Protein AF-A0A059DSQ5-F1 (afdb_monomer_lite)

Structure (mmCIF, N/CA/C/O backbone):
data_AF-A0A059DSQ5-F1
#
_entry.id   AF-A0A059DSQ5-F1
#
loop_
_atom_site.group_PDB
_atom_site.id
_atom_site.type_symbol
_atom_site.label_atom_id
_atom_site.label_alt_id
_atom_site.label_comp_id
_atom_site.label_asym_id
_atom_site.label_entity_id
_atom_site.label_seq_id
_atom_site.pdbx_PDB_ins_code
_atom_site.Cartn_x
_atom_site.Cartn_y
_atom_site.Cartn_z
_atom_site.occupancy
_atom_site.B_iso_or_equiv
_atom_site.auth_seq_id
_atom_site.auth_comp_id
_atom_site.auth_asym_id
_atom_site.auth_atom_id
_atom_site.pdbx_PDB_model_num
ATOM 1 N N . MET A 1 1 ? 4.041 -3.889 35.918 1.00 59.44 1 MET A N 1
ATOM 2 C CA . MET A 1 1 ? 4.984 -5.006 35.653 1.00 59.44 1 MET A CA 1
ATOM 3 C C . MET A 1 1 ? 4.896 -6.121 36.696 1.00 59.44 1 MET A C 1
ATOM 5 O O . MET A 1 1 ? 4.519 -7.215 36.314 1.00 59.44 1 MET A O 1
ATOM 9 N N . MET A 1 2 ? 5.154 -5.880 37.992 1.00 72.31 2 MET A N 1
ATOM 10 C CA . MET A 1 2 ? 5.176 -6.956 39.011 1.00 72.31 2 MET A CA 1
ATOM 11 C C . MET A 1 2 ? 3.860 -7.763 39.103 1.00 72.31 2 MET A C 1
ATOM 13 O O . MET A 1 2 ? 3.904 -8.987 39.154 1.00 72.31 2 MET A O 1
ATOM 17 N N . ARG A 1 3 ? 2.692 -7.102 39.023 1.00 76.25 3 ARG A N 1
ATOM 18 C CA . ARG A 1 3 ? 1.368 -7.760 39.057 1.00 76.25 3 ARG A CA 1
ATOM 19 C C . ARG A 1 3 ? 1.051 -8.594 37.806 1.00 76.25 3 ARG A C 1
ATOM 21 O O . ARG A 1 3 ? 0.476 -9.671 37.929 1.00 76.25 3 ARG A O 1
ATOM 28 N N . VAL A 1 4 ? 1.501 -8.157 36.624 1.00 75.56 4 VAL A N 1
ATOM 29 C CA . VAL A 1 4 ? 1.384 -8.918 35.362 1.00 75.56 4 VAL A CA 1
ATOM 30 C C . VAL A 1 4 ? 2.144 -10.241 35.473 1.00 75.56 4 VAL A C 1
ATOM 32 O O . VAL A 1 4 ? 1.609 -11.300 35.150 1.00 75.56 4 VAL A O 1
ATOM 35 N N . THR A 1 5 ? 3.363 -10.195 36.017 1.00 73.44 5 THR A N 1
ATOM 36 C CA . THR A 1 5 ? 4.176 -11.390 36.270 1.00 73.44 5 THR A CA 1
ATOM 37 C C . THR A 1 5 ? 3.515 -12.318 37.292 1.00 73.44 5 THR A C 1
ATOM 39 O O . THR A 1 5 ? 3.505 -13.532 37.102 1.00 73.44 5 THR A O 1
ATOM 42 N N . THR A 1 6 ? 2.899 -11.775 38.349 1.00 76.88 6 THR A N 1
ATOM 43 C CA . THR A 1 6 ? 2.145 -12.573 39.330 1.00 76.88 6 THR A CA 1
ATOM 44 C C . THR A 1 6 ? 0.929 -13.266 38.708 1.00 76.88 6 THR A C 1
ATOM 46 O O . THR A 1 6 ? 0.692 -14.438 39.010 1.00 76.88 6 THR A O 1
ATOM 49 N N . ARG A 1 7 ? 0.181 -12.605 37.811 1.00 81.12 7 ARG A N 1
ATOM 50 C CA . ARG A 1 7 ? -0.931 -13.245 37.078 1.00 81.12 7 ARG A CA 1
ATOM 51 C C . ARG A 1 7 ? -0.453 -14.389 36.193 1.00 81.12 7 ARG A C 1
ATOM 53 O O . ARG A 1 7 ? -1.068 -15.450 36.213 1.00 81.12 7 ARG A O 1
ATOM 60 N N . ALA A 1 8 ? 0.667 -14.202 35.494 1.00 75.81 8 ALA A N 1
ATOM 61 C CA . ALA A 1 8 ? 1.270 -15.247 34.668 1.00 75.81 8 ALA A CA 1
ATOM 62 C C . ALA A 1 8 ? 1.689 -16.470 35.504 1.00 75.81 8 ALA A C 1
ATOM 64 O O . ALA A 1 8 ? 1.366 -17.602 35.152 1.00 75.81 8 ALA A O 1
ATOM 65 N N . LEU A 1 9 ? 2.346 -16.250 36.650 1.00 77.50 9 LEU A N 1
ATOM 66 C CA . LEU A 1 9 ? 2.784 -17.325 37.554 1.00 77.50 9 LEU A CA 1
ATOM 67 C C . LEU A 1 9 ? 1.615 -18.081 38.202 1.00 77.50 9 LEU A C 1
ATOM 69 O O . LEU A 1 9 ? 1.726 -19.276 38.463 1.00 77.50 9 LEU A O 1
ATOM 73 N N . THR A 1 10 ? 0.499 -17.397 38.458 1.00 81.25 10 THR A N 1
ATOM 74 C CA . THR A 1 10 ? -0.704 -17.983 39.076 1.00 81.25 10 THR A CA 1
ATOM 75 C C . THR A 1 10 ? -1.738 -18.477 38.061 1.00 81.25 10 THR A C 1
ATOM 77 O O . THR A 1 10 ? -2.791 -18.958 38.471 1.00 81.25 10 THR A O 1
ATOM 80 N N . LYS A 1 11 ? -1.444 -18.383 36.752 1.00 80.31 11 LYS A N 1
ATOM 81 C CA . LYS A 1 11 ? -2.348 -18.726 35.638 1.00 80.31 11 LYS A CA 1
ATOM 82 C C . LYS A 1 11 ? -3.734 -18.069 35.735 1.00 80.31 11 LYS A C 1
ATOM 84 O O . LYS A 1 11 ? -4.735 -18.660 35.338 1.00 80.31 11 LYS A O 1
ATOM 89 N N . ARG A 1 12 ? -3.793 -16.843 36.261 1.00 82.12 12 ARG A N 1
ATOM 90 C CA . ARG A 1 12 ? -5.030 -16.049 36.311 1.00 82.12 12 ARG A CA 1
ATOM 91 C C . ARG A 1 12 ? -5.304 -15.392 34.969 1.00 82.12 12 ARG A C 1
ATOM 93 O O . ARG A 1 12 ? -4.356 -15.051 34.259 1.00 82.12 12 ARG A O 1
ATOM 100 N N . ALA A 1 13 ? -6.573 -15.146 34.654 1.00 78.81 13 ALA A N 1
ATOM 101 C CA . ALA A 1 13 ? -6.942 -14.434 33.434 1.00 78.81 13 ALA A CA 1
ATOM 102 C C . ALA A 1 13 ? -6.159 -13.112 33.287 1.00 78.81 13 ALA A C 1
ATOM 104 O O . ALA A 1 13 ? -6.011 -12.372 34.274 1.00 78.81 13 ALA A O 1
ATOM 105 N N . PRO A 1 14 ? -5.605 -12.829 32.090 1.00 80.06 14 PRO A N 1
ATOM 106 C CA . PRO A 1 14 ? -5.831 -13.510 30.801 1.00 80.06 14 PRO A CA 1
ATOM 107 C C . PRO A 1 14 ? -4.868 -14.683 30.475 1.00 80.06 14 PRO A C 1
ATOM 109 O O . PRO A 1 14 ? -4.811 -15.136 29.333 1.00 80.06 14 PRO A O 1
ATOM 112 N N . PHE A 1 15 ? -4.099 -15.192 31.449 1.00 79.00 15 PHE A N 1
ATOM 113 C CA . PHE A 1 15 ? -3.156 -16.322 31.302 1.00 79.00 15 PHE A CA 1
ATOM 114 C C . PHE A 1 15 ? -3.738 -17.701 31.681 1.00 79.00 15 PHE A C 1
ATOM 116 O O . PHE A 1 15 ? -3.001 -18.679 31.800 1.00 79.00 15 PHE A O 1
ATOM 123 N N . HIS A 1 16 ? -5.052 -17.811 31.881 1.00 71.19 16 HIS A N 1
ATOM 124 C CA . HIS A 1 16 ? -5.765 -19.075 32.154 1.00 71.19 16 HIS A CA 1
ATOM 125 C C . HIS A 1 16 ? -5.766 -20.040 30.957 1.00 71.19 16 HIS A C 1
ATOM 127 O O . HIS A 1 16 ? -6.179 -21.192 31.084 1.00 71.19 16 HIS A O 1
ATOM 133 N N . ARG A 1 17 ? -5.296 -19.583 29.791 1.00 66.81 17 ARG A N 1
ATOM 134 C CA . ARG A 1 17 ? -5.049 -20.384 28.588 1.00 66.81 17 ARG A CA 1
ATOM 135 C C . ARG A 1 17 ? -3.551 -20.406 28.298 1.00 66.81 17 ARG A C 1
ATOM 137 O O . ARG A 1 17 ? -2.882 -19.406 28.528 1.00 66.81 17 ARG A O 1
ATOM 144 N N . ASP A 1 18 ? -3.032 -21.517 27.769 1.00 59.62 18 ASP A N 1
ATOM 145 C CA . ASP A 1 18 ? -1.608 -21.704 27.424 1.00 59.62 18 ASP A CA 1
ATOM 146 C C . ASP A 1 18 ? -1.185 -20.853 26.195 1.00 59.62 18 ASP A C 1
ATOM 148 O O . ASP A 1 18 ? -0.696 -21.359 25.185 1.00 59.62 18 ASP A O 1
ATOM 152 N N . LYS A 1 19 ? -1.412 -19.535 26.256 1.00 66.88 19 LYS A N 1
ATOM 153 C CA . LYS A 1 19 ? -1.053 -18.524 25.257 1.00 66.88 19 LYS A CA 1
ATOM 154 C C . LYS A 1 19 ? -0.348 -17.353 25.953 1.00 66.88 19 LYS A C 1
ATOM 156 O O . LYS A 1 19 ? -0.597 -17.056 27.118 1.00 66.88 19 LYS A O 1
ATOM 161 N N . ASN A 1 20 ? 0.560 -16.687 25.238 1.00 66.12 20 ASN A N 1
ATOM 162 C CA . ASN A 1 20 ? 1.248 -15.500 25.742 1.00 66.12 20 ASN A CA 1
ATOM 163 C C . ASN A 1 20 ? 0.305 -14.280 25.747 1.00 66.12 20 ASN A C 1
ATOM 165 O O . ASN A 1 20 ? 0.248 -13.535 24.771 1.00 66.12 20 ASN A O 1
ATOM 169 N N . SER A 1 21 ? -0.424 -14.092 26.847 1.00 80.19 21 SER A N 1
ATOM 170 C CA . SER A 1 21 ? -1.405 -13.012 27.041 1.00 80.19 21 SER A CA 1
ATOM 171 C C . SER A 1 21 ? -0.825 -11.787 27.765 1.00 80.19 21 SER A C 1
ATOM 173 O O . SER A 1 21 ? -1.538 -11.060 28.455 1.00 80.19 21 SER A O 1
ATOM 175 N N . ALA A 1 22 ? 0.486 -11.547 27.650 1.00 82.12 22 ALA A N 1
ATOM 176 C CA . ALA A 1 22 ? 1.145 -10.430 28.331 1.00 82.12 22 ALA A CA 1
ATOM 177 C C . ALA A 1 22 ? 0.591 -9.035 27.962 1.00 82.12 22 ALA A C 1
ATOM 179 O O . ALA A 1 22 ? 0.429 -8.231 28.883 1.00 82.12 22 ALA A O 1
ATOM 180 N N . PRO A 1 23 ? 0.251 -8.729 26.690 1.00 82.06 23 PRO A N 1
ATOM 181 C CA . PRO A 1 23 ? -0.384 -7.455 26.339 1.00 82.06 23 PRO A CA 1
ATOM 182 C C . PRO A 1 23 ? -1.757 -7.281 27.000 1.00 82.06 23 PRO A C 1
ATOM 184 O O . PRO A 1 23 ? -2.027 -6.244 27.599 1.00 82.06 23 PRO A O 1
ATOM 187 N N . ASP A 1 24 ? -2.585 -8.325 26.979 1.00 85.19 24 ASP A N 1
ATOM 188 C CA . ASP A 1 24 ? -3.915 -8.321 27.596 1.00 85.19 24 ASP A CA 1
ATOM 189 C C . ASP A 1 24 ? -3.830 -8.138 29.120 1.00 85.19 24 ASP A C 1
ATOM 191 O O . ASP A 1 24 ? -4.609 -7.400 29.725 1.00 85.19 24 ASP A O 1
ATOM 195 N N . ALA A 1 25 ? -2.834 -8.766 29.751 1.00 86.44 25 ALA A N 1
ATOM 196 C CA . ALA A 1 25 ? -2.585 -8.616 31.178 1.00 86.44 25 ALA A CA 1
ATOM 197 C C . ALA A 1 25 ? -2.093 -7.204 31.538 1.00 86.44 25 ALA A C 1
ATOM 199 O O . ALA A 1 25 ? -2.391 -6.706 32.622 1.00 86.44 25 ALA A O 1
ATOM 200 N N . LEU A 1 26 ? -1.351 -6.547 30.643 1.00 87.88 26 LEU A N 1
ATOM 201 C CA . LEU A 1 26 ? -0.953 -5.154 30.829 1.00 87.88 26 LEU A CA 1
ATOM 202 C C . LEU A 1 26 ? -2.168 -4.220 30.761 1.00 87.88 26 LEU A C 1
ATOM 204 O O . LEU A 1 26 ? -2.292 -3.343 31.612 1.00 87.88 26 LEU A O 1
ATOM 208 N N . ILE A 1 27 ? -3.066 -4.439 29.794 1.00 89.31 27 ILE A N 1
ATOM 209 C CA . ILE A 1 27 ? -4.296 -3.653 29.623 1.00 89.31 27 ILE A CA 1
ATOM 210 C C . ILE A 1 27 ? -5.165 -3.740 30.880 1.00 89.31 27 ILE A C 1
ATOM 212 O O . ILE A 1 27 ? -5.574 -2.709 31.411 1.00 89.31 27 ILE A O 1
ATOM 216 N N . ILE A 1 28 ? -5.413 -4.949 31.396 1.00 90.12 28 ILE A N 1
ATOM 217 C CA . ILE A 1 28 ? -6.309 -5.115 32.549 1.00 90.12 28 ILE A CA 1
ATOM 218 C C . ILE A 1 28 ? -5.724 -4.565 33.849 1.00 90.12 28 ILE A C 1
ATOM 220 O O . ILE A 1 28 ? -6.457 -4.035 34.677 1.00 90.12 28 ILE A O 1
ATOM 224 N N . GLU A 1 29 ? -4.405 -4.652 34.031 1.00 89.50 29 GLU A N 1
ATOM 225 C CA . GLU A 1 29 ? -3.736 -4.064 35.193 1.00 89.50 29 GLU A CA 1
ATOM 226 C C . GLU A 1 29 ? -3.738 -2.536 35.131 1.00 89.50 29 GLU A C 1
ATOM 228 O O . GLU A 1 29 ? -4.025 -1.891 36.135 1.00 89.50 29 GLU A O 1
ATOM 233 N N . ALA A 1 30 ? -3.493 -1.955 33.953 1.00 89.19 30 ALA A N 1
ATOM 234 C CA . ALA A 1 30 ? -3.598 -0.511 33.766 1.00 89.19 30 ALA A CA 1
ATOM 235 C C . ALA A 1 30 ? -5.034 -0.016 34.010 1.00 89.19 30 ALA A C 1
ATOM 237 O O . ALA A 1 30 ? -5.233 1.005 34.665 1.00 89.19 30 ALA A O 1
ATOM 238 N N . TYR A 1 31 ? -6.034 -0.769 33.540 1.00 91.00 31 TYR A N 1
ATOM 239 C CA . TYR A 1 31 ? -7.447 -0.492 33.797 1.00 91.00 31 TYR A CA 1
ATOM 240 C C . TYR A 1 31 ? -7.784 -0.561 35.297 1.00 91.00 31 TYR A C 1
ATOM 242 O O . TYR A 1 31 ? -8.434 0.337 35.831 1.00 91.00 31 TYR A O 1
ATOM 250 N N . ALA A 1 32 ? -7.289 -1.580 36.005 1.00 89.31 32 ALA A N 1
ATOM 251 C CA . ALA A 1 32 ? -7.477 -1.713 37.448 1.00 89.31 32 ALA A CA 1
ATOM 252 C C . ALA A 1 32 ? -6.836 -0.553 38.232 1.00 89.31 32 ALA A C 1
ATOM 254 O O . ALA A 1 32 ? -7.451 -0.025 39.161 1.00 89.31 32 ALA A O 1
ATOM 255 N N . ASP A 1 33 ? -5.631 -0.124 37.847 1.00 88.50 33 ASP A N 1
ATOM 256 C CA . ASP A 1 33 ? -4.957 1.023 38.463 1.00 88.50 33 ASP A CA 1
ATOM 257 C C . ASP A 1 33 ? -5.722 2.334 38.209 1.00 88.50 33 ASP A C 1
ATOM 259 O O . ASP A 1 33 ? -5.838 3.162 39.114 1.00 88.50 33 ASP A O 1
ATOM 263 N N . LEU A 1 34 ? -6.307 2.502 37.020 1.00 88.44 34 LEU A N 1
ATOM 264 C CA . LEU A 1 34 ? -7.134 3.658 36.667 1.00 88.44 34 LEU A CA 1
ATOM 265 C C . LEU A 1 34 ? -8.403 3.741 37.535 1.00 88.44 34 LEU A C 1
ATOM 267 O O . LEU A 1 34 ? -8.692 4.797 38.096 1.00 88.44 34 LEU A O 1
ATOM 271 N N . ILE A 1 35 ? -9.113 2.624 37.733 1.00 89.12 35 ILE A N 1
ATOM 272 C CA . ILE A 1 35 ? -10.292 2.573 38.619 1.00 89.12 35 ILE A CA 1
ATOM 273 C C . ILE A 1 35 ? -9.902 2.784 40.087 1.00 89.12 35 ILE A C 1
ATOM 275 O O . ILE A 1 35 ? -10.629 3.441 40.840 1.00 89.12 35 ILE A O 1
ATOM 279 N N . GLY A 1 36 ? -8.781 2.196 40.515 1.00 83.69 36 GLY A N 1
ATOM 280 C CA . GLY A 1 36 ? -8.297 2.269 41.893 1.00 83.69 36 GLY A CA 1
ATOM 281 C C . GLY A 1 36 ? -7.763 3.650 42.280 1.00 83.69 36 GLY A C 1
ATOM 282 O O . GLY A 1 36 ? -7.910 4.058 43.430 1.00 83.69 36 GLY A O 1
ATOM 283 N N . GLY A 1 37 ? -7.170 4.375 41.328 1.00 81.19 37 GLY A N 1
ATOM 284 C CA . GLY A 1 37 ? -6.676 5.741 41.514 1.00 81.19 37 GLY A CA 1
ATOM 285 C C . GLY A 1 37 ? -7.766 6.814 41.458 1.00 81.19 37 GLY A C 1
ATOM 286 O O . GLY A 1 37 ? -7.547 7.932 41.928 1.00 81.19 37 GLY A O 1
ATOM 287 N N . ASP A 1 38 ? -8.942 6.491 40.917 1.00 80.19 38 ASP A N 1
ATOM 288 C CA . ASP A 1 38 ? -10.043 7.440 40.801 1.00 80.19 38 ASP A CA 1
ATOM 289 C C . ASP A 1 38 ? -10.850 7.580 42.106 1.00 80.19 38 ASP A C 1
ATOM 291 O O . ASP A 1 38 ? -11.417 6.620 42.645 1.00 80.19 38 ASP A O 1
ATOM 295 N N . THR A 1 39 ? -10.933 8.825 42.584 1.00 70.56 39 THR A N 1
ATOM 296 C CA . THR A 1 39 ? -11.692 9.239 43.781 1.00 70.56 39 THR A CA 1
ATOM 297 C C . THR A 1 39 ? -12.995 9.969 43.434 1.00 70.56 39 THR A C 1
ATOM 299 O O . THR A 1 39 ? -13.741 10.383 44.329 1.00 70.56 39 THR A O 1
ATOM 302 N N . GLY A 1 40 ? -13.294 10.128 42.141 1.00 72.81 40 GLY A N 1
ATOM 303 C CA . GLY A 1 40 ? -14.482 10.807 41.653 1.00 72.81 40 GLY A CA 1
ATOM 304 C C . GLY A 1 40 ? -15.729 9.944 41.821 1.00 72.81 40 GLY A C 1
ATOM 305 O O . GLY A 1 40 ? -15.952 9.001 41.077 1.00 72.81 40 GLY A O 1
ATOM 306 N N . LYS A 1 41 ? -16.627 10.313 42.742 1.00 66.25 41 LYS A N 1
ATOM 307 C CA . LYS A 1 41 ? -17.891 9.580 42.989 1.00 66.25 41 LYS A CA 1
ATOM 308 C C . LYS A 1 41 ? -18.874 9.540 41.802 1.00 66.25 41 LYS A C 1
ATOM 310 O O . LYS A 1 41 ? -19.935 8.946 41.935 1.00 66.25 41 LYS A O 1
ATOM 315 N N . LYS A 1 42 ? -18.574 10.221 40.692 1.00 73.06 42 LYS A N 1
ATOM 316 C CA . LYS A 1 42 ? -19.425 10.303 39.492 1.00 73.06 42 LYS A CA 1
ATOM 317 C C . LYS A 1 42 ? -18.774 9.721 38.235 1.00 73.06 42 LYS A C 1
ATOM 319 O O . LYS A 1 42 ? -19.416 9.717 37.192 1.00 73.06 42 LYS A O 1
ATOM 324 N N . ASN A 1 43 ? -17.523 9.273 38.314 1.00 82.88 43 ASN A N 1
ATOM 325 C CA . ASN A 1 43 ? -16.834 8.722 37.156 1.00 82.88 43 ASN A CA 1
ATOM 326 C C . ASN A 1 43 ? -17.220 7.251 37.006 1.00 82.88 43 ASN A C 1
ATOM 328 O O . ASN A 1 43 ? -17.034 6.459 37.931 1.00 82.88 43 ASN A O 1
ATOM 332 N N . GLN A 1 44 ? -17.763 6.908 35.842 1.00 87.25 44 GLN A N 1
ATOM 333 C CA . GLN A 1 44 ? -18.030 5.531 35.449 1.00 87.25 44 GLN A CA 1
ATOM 334 C C . GLN A 1 44 ? -16.990 5.090 34.428 1.00 87.25 44 GLN A C 1
ATOM 336 O O . GLN A 1 44 ? -16.608 5.847 33.536 1.00 87.25 44 GLN A O 1
ATOM 341 N N . PHE A 1 45 ? -16.537 3.853 34.573 1.00 92.00 45 PHE A N 1
ATOM 342 C CA . PHE A 1 45 ? -15.570 3.221 33.694 1.00 92.00 45 PHE A CA 1
ATOM 343 C C . PHE A 1 45 ? -16.233 2.055 32.962 1.00 92.00 45 PHE A C 1
ATOM 345 O O . PHE A 1 45 ? -17.165 1.423 33.466 1.00 92.00 45 PHE A O 1
ATOM 352 N N . ALA A 1 46 ? -15.751 1.758 31.763 1.00 93.00 46 ALA A N 1
ATOM 353 C CA . ALA A 1 46 ? -16.182 0.591 31.014 1.00 93.00 46 ALA A CA 1
ATOM 354 C C . ALA A 1 46 ? -14.977 -0.046 30.327 1.00 93.00 46 ALA A C 1
ATOM 356 O O . ALA A 1 46 ? -14.208 0.637 29.646 1.00 93.00 46 ALA A O 1
ATOM 357 N N . LEU A 1 47 ? -14.827 -1.360 30.481 1.00 93.88 47 LEU A N 1
ATOM 358 C CA . LEU A 1 47 ? -13.911 -2.138 29.661 1.00 93.88 47 LEU A CA 1
ATOM 359 C C . LEU A 1 47 ? -14.689 -2.712 28.482 1.00 93.88 47 LEU A C 1
ATOM 361 O O . LEU A 1 47 ? -15.563 -3.558 28.668 1.00 93.88 47 LEU A O 1
ATOM 365 N N . VAL A 1 48 ? -14.328 -2.287 27.274 1.00 92.50 48 VAL A N 1
ATOM 366 C CA . VAL A 1 48 ? -14.867 -2.844 26.031 1.00 92.50 48 VAL A CA 1
ATOM 367 C C . VAL A 1 48 ? -13.808 -3.722 25.380 1.00 92.50 48 VAL A C 1
ATOM 369 O O . VAL A 1 48 ? -12.696 -3.266 25.117 1.00 92.50 48 VAL A O 1
ATOM 372 N N . THR A 1 49 ? -14.128 -4.988 25.113 1.00 89.31 49 THR A N 1
ATOM 373 C CA . THR A 1 49 ? -13.196 -5.901 24.438 1.00 89.31 49 THR A CA 1
ATOM 374 C C . THR A 1 49 ? -13.907 -6.933 23.575 1.00 89.31 49 THR A C 1
ATOM 376 O O . THR A 1 49 ? -14.868 -7.569 23.993 1.00 89.31 49 THR A O 1
ATOM 379 N N . HIS A 1 50 ? -13.377 -7.178 22.378 1.00 86.00 50 HIS A N 1
ATOM 380 C CA . HIS A 1 50 ? -13.818 -8.294 21.538 1.00 86.00 50 HIS A CA 1
ATOM 381 C C . HIS A 1 50 ? -13.161 -9.628 21.935 1.00 86.00 50 HIS A C 1
ATOM 383 O O . HIS A 1 50 ? -13.580 -10.692 21.470 1.00 86.00 50 HIS A O 1
ATOM 389 N N . ASN A 1 51 ? -12.145 -9.608 22.810 1.00 87.00 51 ASN A N 1
ATOM 390 C CA . ASN A 1 51 ? -11.461 -10.810 23.282 1.00 87.00 51 ASN A CA 1
ATOM 391 C C . ASN A 1 51 ? -12.242 -11.499 24.418 1.00 87.00 51 ASN A C 1
ATOM 393 O O . ASN A 1 51 ? -11.765 -11.652 25.543 1.00 87.00 51 ASN A O 1
ATOM 397 N N . TYR A 1 52 ? -13.445 -11.986 24.110 1.00 86.31 52 TYR A N 1
ATOM 398 C CA . TYR A 1 52 ? -14.261 -12.753 25.061 1.00 86.31 52 TYR A CA 1
ATOM 399 C C . TYR A 1 52 ? -13.588 -14.060 25.505 1.00 86.31 52 TYR A C 1
ATOM 401 O O . TYR A 1 52 ? -13.949 -14.681 26.501 1.00 86.31 52 TYR A O 1
ATOM 409 N N . ARG A 1 53 ? -12.611 -14.533 24.729 1.00 85.94 53 ARG A N 1
ATOM 410 C CA . ARG A 1 53 ? -11.883 -15.762 25.018 1.00 85.94 53 ARG A CA 1
ATOM 411 C C . ARG A 1 53 ? -11.068 -15.630 26.296 1.00 85.94 53 ARG A C 1
ATOM 413 O O . ARG A 1 53 ? -11.032 -16.594 27.064 1.00 85.94 53 ARG A O 1
ATOM 420 N N . ASP A 1 54 ? -10.456 -14.471 26.499 1.00 85.31 54 ASP A N 1
ATOM 421 C CA . ASP A 1 54 ? -9.534 -14.278 27.608 1.00 85.31 54 ASP A CA 1
ATOM 422 C C . ASP A 1 54 ? -10.123 -13.427 28.744 1.00 85.31 54 ASP A C 1
ATOM 424 O O . ASP A 1 54 ? -9.656 -13.503 29.878 1.00 85.31 54 ASP A O 1
ATOM 428 N N . PHE A 1 55 ? -11.183 -12.665 28.466 1.00 88.38 55 PHE A N 1
ATOM 429 C CA . PHE A 1 55 ? -11.779 -11.738 29.431 1.00 88.38 55 PHE A CA 1
ATOM 430 C C . PHE A 1 55 ? -13.169 -12.129 29.927 1.00 88.38 55 PHE A C 1
ATOM 432 O O . PHE A 1 55 ? -13.603 -11.577 30.936 1.00 88.38 55 PHE A O 1
ATOM 439 N N . SER A 1 56 ? -13.859 -13.063 29.269 1.00 91.00 56 SER A N 1
ATOM 440 C CA . SER A 1 56 ? -15.199 -13.496 29.679 1.00 91.00 56 SER A CA 1
ATOM 441 C C . SER A 1 56 ? -15.176 -14.791 30.479 1.00 91.00 56 SER A C 1
ATOM 443 O O . SER A 1 56 ? -14.221 -15.573 30.434 1.00 91.00 56 SER A O 1
ATOM 445 N N . ALA A 1 57 ? -16.272 -15.049 31.185 1.00 87.94 57 ALA A N 1
ATOM 446 C CA . ALA A 1 57 ? -16.497 -16.307 31.872 1.00 87.94 57 ALA A CA 1
ATOM 447 C C . ALA A 1 57 ? -16.497 -17.508 30.900 1.00 87.94 57 ALA A C 1
ATOM 449 O O . ALA A 1 57 ? -16.981 -17.449 29.765 1.00 87.94 57 ALA A O 1
ATOM 450 N N . VAL A 1 58 ? -15.916 -18.623 31.350 1.00 82.19 58 VAL A N 1
ATOM 451 C CA . VAL A 1 58 ? -15.766 -19.842 30.545 1.00 82.19 58 VAL A CA 1
ATOM 452 C C . VAL A 1 58 ? -17.009 -20.720 30.708 1.00 82.19 58 VAL A C 1
ATOM 454 O O . VAL A 1 58 ? -17.402 -21.034 31.826 1.00 82.19 58 VAL A O 1
ATOM 457 N N . ASN A 1 59 ? -17.592 -21.168 29.590 1.00 79.50 59 ASN A N 1
ATOM 458 C CA . ASN A 1 59 ? -18.774 -22.050 29.528 1.00 79.50 59 ASN A CA 1
ATOM 459 C C . ASN A 1 59 ? -20.088 -21.466 30.091 1.00 79.50 59 ASN A C 1
ATOM 461 O O . ASN A 1 59 ? -21.041 -22.212 30.304 1.00 79.50 59 ASN A O 1
ATOM 465 N N . THR A 1 60 ? -20.165 -20.152 30.293 1.00 83.50 60 THR A N 1
ATOM 466 C CA . THR A 1 60 ? -21.382 -19.427 30.700 1.00 83.50 60 THR A CA 1
ATOM 467 C C . THR A 1 60 ? -21.663 -18.270 29.728 1.00 83.50 60 THR A C 1
ATOM 469 O O . THR A 1 60 ? -21.153 -18.266 28.601 1.00 83.50 60 THR A O 1
ATOM 472 N N . ASP A 1 61 ? -22.508 -17.307 30.118 1.00 86.56 61 ASP A N 1
ATOM 473 C CA . ASP A 1 61 ? -22.745 -16.094 29.336 1.00 86.56 61 ASP A CA 1
ATOM 474 C C . ASP A 1 61 ? -21.443 -15.298 29.162 1.00 86.56 61 ASP A C 1
ATOM 476 O O . ASP A 1 61 ? -20.817 -14.862 30.127 1.00 86.56 61 ASP A O 1
ATOM 480 N N . ARG A 1 62 ? -21.049 -15.089 27.903 1.00 86.94 62 ARG A N 1
ATOM 481 C CA . ARG A 1 62 ? -19.828 -14.363 27.530 1.00 86.94 62 ARG A CA 1
ATOM 482 C C . ARG A 1 62 ? -19.906 -12.876 27.865 1.00 86.94 62 ARG A C 1
ATOM 484 O O . ARG A 1 62 ? -18.880 -12.208 27.896 1.00 86.94 62 ARG A O 1
ATOM 491 N N . ARG A 1 63 ? -21.105 -12.348 28.112 1.00 87.25 63 ARG A N 1
ATOM 492 C CA . ARG A 1 63 ? -21.292 -10.976 28.597 1.00 87.25 63 ARG A CA 1
ATOM 493 C C . ARG A 1 63 ? -20.863 -10.810 30.051 1.00 87.25 63 ARG A C 1
ATOM 495 O O . ARG A 1 63 ? -20.748 -9.685 30.509 1.00 87.25 63 ARG A O 1
ATOM 502 N N . GLN A 1 64 ? -20.614 -11.904 30.767 1.00 90.25 64 GLN A N 1
ATOM 503 C CA . GLN A 1 64 ? -20.082 -11.856 32.120 1.00 90.25 64 GLN A CA 1
ATOM 504 C C . GLN A 1 64 ? -18.547 -11.879 32.086 1.00 90.25 64 GLN A C 1
ATOM 506 O O . GLN A 1 64 ? -17.966 -12.686 31.345 1.00 90.25 64 GLN A O 1
ATOM 511 N N . PRO A 1 65 ? -17.873 -11.030 32.883 1.00 92.50 65 PRO A N 1
ATOM 512 C CA . PRO A 1 65 ? -16.421 -11.038 32.972 1.00 92.50 65 PRO A CA 1
ATOM 513 C C . PRO A 1 65 ? -15.913 -12.367 33.546 1.00 92.50 65 PRO A C 1
ATOM 515 O O . PRO A 1 65 ? -16.622 -13.090 34.250 1.00 92.50 65 PRO A O 1
ATOM 518 N N . HIS A 1 66 ? -14.660 -12.702 33.251 1.00 91.56 66 HIS A N 1
ATOM 519 C CA . HIS A 1 66 ? -14.003 -13.870 33.826 1.00 91.56 66 HIS A CA 1
ATOM 520 C C . HIS A 1 66 ? -13.988 -13.768 35.366 1.00 91.56 66 HIS A C 1
ATOM 522 O O . HIS A 1 66 ? -13.719 -12.680 35.876 1.00 91.56 66 HIS A O 1
ATOM 528 N N . PRO A 1 67 ? -14.195 -14.865 36.125 1.00 89.31 67 PRO A N 1
ATOM 529 C CA . PRO A 1 67 ? -14.214 -14.831 37.593 1.00 89.31 67 PRO A CA 1
ATOM 530 C C . PRO A 1 67 ? -12.998 -14.141 38.231 1.00 89.31 67 PRO A C 1
ATOM 532 O O . PRO A 1 67 ? -13.156 -13.344 39.145 1.00 89.31 67 PRO A O 1
ATOM 535 N N . ASP A 1 68 ? -11.794 -14.360 37.691 1.00 88.19 68 ASP A N 1
ATOM 536 C CA . ASP A 1 68 ? -10.553 -13.694 38.144 1.00 88.19 68 ASP A CA 1
ATOM 537 C C . ASP A 1 68 ? -10.528 -12.162 37.962 1.00 88.19 68 ASP A C 1
ATOM 539 O O . ASP A 1 68 ? -9.613 -11.494 38.454 1.00 88.19 68 ASP A O 1
ATOM 543 N N . LEU A 1 69 ? -11.465 -11.618 37.183 1.00 89.38 69 LEU A N 1
ATOM 544 C CA . LEU A 1 69 ? -11.600 -10.198 36.865 1.00 89.38 69 LEU A CA 1
ATOM 545 C C . LEU A 1 69 ? -12.906 -9.603 37.402 1.00 89.38 69 LEU A C 1
ATOM 547 O O . LEU A 1 69 ? -13.065 -8.390 37.333 1.00 89.38 69 LEU A O 1
ATOM 551 N N . ALA A 1 70 ? -13.826 -10.421 37.923 1.00 88.56 70 ALA A N 1
ATOM 552 C CA . ALA A 1 70 ? -15.167 -9.988 38.309 1.00 88.56 70 ALA A CA 1
ATOM 553 C C . ALA A 1 70 ? -15.136 -8.857 39.349 1.00 88.56 70 ALA A C 1
ATOM 555 O O . ALA A 1 70 ? -15.904 -7.910 39.236 1.00 88.56 70 ALA A O 1
ATOM 556 N N . ASP A 1 71 ? -14.174 -8.892 40.274 1.00 88.75 71 ASP A N 1
ATOM 557 C CA . ASP A 1 71 ? -13.980 -7.866 41.307 1.00 88.75 71 ASP A CA 1
ATOM 558 C C . ASP A 1 71 ? -13.664 -6.464 40.744 1.00 88.75 71 ASP A C 1
ATOM 560 O O . ASP A 1 71 ? -13.787 -5.468 41.456 1.00 88.75 71 ASP A O 1
ATOM 564 N N . LEU A 1 72 ? -13.235 -6.366 39.479 1.00 87.81 72 LEU A N 1
ATOM 565 C CA . LEU A 1 72 ? -12.976 -5.087 38.808 1.00 87.81 72 LEU A CA 1
ATOM 566 C C . LEU A 1 72 ? -14.248 -4.430 38.267 1.00 87.81 72 LEU A C 1
ATOM 568 O O . LEU A 1 72 ? -14.187 -3.277 37.833 1.00 87.81 72 LEU A O 1
ATOM 572 N N . PHE A 1 73 ? -15.370 -5.149 38.248 1.00 90.25 73 PHE A N 1
ATOM 573 C CA . PHE A 1 73 ? -16.616 -4.697 37.648 1.00 90.25 73 PHE A CA 1
ATOM 574 C C . PHE A 1 73 ? -17.709 -4.615 38.712 1.00 90.25 73 PHE A C 1
ATOM 576 O O . PHE A 1 73 ? -18.045 -5.592 39.376 1.00 90.25 73 PHE A O 1
ATOM 583 N N . SER A 1 74 ? -18.256 -3.417 38.873 1.00 83.81 74 SER A N 1
ATOM 584 C CA . SER A 1 74 ? -19.408 -3.133 39.716 1.00 83.81 74 SER A CA 1
ATOM 585 C C . SER A 1 74 ? -20.314 -2.157 38.980 1.00 83.81 74 SER A C 1
ATOM 587 O O . SER A 1 74 ? -19.832 -1.155 38.451 1.00 83.81 74 SER A O 1
ATOM 589 N N . ASP A 1 75 ? -21.621 -2.417 38.982 1.00 74.00 75 ASP A N 1
ATOM 590 C CA . ASP A 1 75 ? -22.599 -1.643 38.201 1.00 74.00 75 ASP A CA 1
ATOM 591 C C . ASP A 1 75 ? -22.545 -0.127 38.478 1.00 74.00 75 ASP A C 1
ATOM 593 O O . ASP A 1 75 ? -22.896 0.684 37.628 1.00 74.00 75 ASP A O 1
ATOM 597 N N . GLU A 1 76 ? -22.059 0.274 39.655 1.00 77.69 76 GLU A N 1
ATOM 598 C CA . GLU A 1 76 ? -21.937 1.678 40.051 1.00 77.69 76 GLU A CA 1
ATOM 599 C C . GLU A 1 76 ? -20.674 2.379 39.518 1.00 77.69 76 GLU A C 1
ATOM 601 O O . GLU A 1 76 ? -20.699 3.598 39.334 1.00 77.69 76 GLU A O 1
ATOM 606 N N . LYS A 1 77 ? -19.565 1.652 39.295 1.00 84.88 77 LYS A N 1
ATOM 607 C CA . LYS A 1 77 ? -18.248 2.256 38.993 1.00 84.88 77 LYS A CA 1
ATOM 608 C C . LYS A 1 77 ? -17.599 1.734 37.714 1.00 84.88 77 LYS A C 1
ATOM 610 O O . LYS A 1 77 ? -16.907 2.495 37.047 1.00 84.88 77 LYS A O 1
ATOM 615 N N . SER A 1 78 ? -17.764 0.459 37.381 1.00 92.25 78 SER A N 1
ATOM 616 C CA . SER A 1 78 ? -17.030 -0.191 36.293 1.00 92.25 78 SER A CA 1
ATOM 617 C C . SER A 1 78 ? -17.861 -1.290 35.643 1.00 92.25 78 SER A C 1
ATOM 619 O O . SER A 1 78 ? -18.257 -2.243 36.307 1.00 92.25 78 SER A O 1
ATOM 621 N N . THR A 1 79 ? -18.078 -1.197 34.336 1.00 93.75 79 THR A N 1
ATOM 622 C CA . THR A 1 79 ? -18.879 -2.165 33.573 1.00 93.75 79 THR A CA 1
ATOM 623 C C . THR A 1 79 ? -18.037 -2.919 32.541 1.00 93.75 79 THR A C 1
ATOM 625 O O . THR A 1 79 ? -16.950 -2.483 32.153 1.00 93.75 79 THR A O 1
ATOM 628 N N . TYR A 1 80 ? -18.521 -4.085 32.110 1.00 93.75 80 TYR A N 1
ATOM 629 C CA . TYR A 1 80 ? -17.849 -4.954 31.145 1.00 93.75 80 TYR A CA 1
ATOM 630 C C . TYR A 1 80 ? -18.718 -5.145 29.902 1.00 93.75 80 TYR A C 1
ATOM 632 O O . TYR A 1 80 ? -19.878 -5.536 30.013 1.00 93.75 80 TYR A O 1
ATOM 640 N N . TRP A 1 81 ? -18.145 -4.904 28.722 1.00 93.75 81 TRP A N 1
ATOM 641 C CA . TRP A 1 81 ? -18.868 -4.946 27.453 1.00 93.75 81 TRP A CA 1
ATOM 642 C C . TRP A 1 81 ? -18.067 -5.651 26.360 1.00 93.75 81 TRP A C 1
ATOM 644 O O . TRP A 1 81 ? -16.840 -5.563 26.284 1.00 93.75 81 TRP A O 1
ATOM 654 N N . LEU A 1 82 ? -18.786 -6.325 25.461 1.00 90.00 82 LEU A N 1
ATOM 655 C CA . LEU A 1 82 ? -18.206 -6.958 24.268 1.00 90.00 82 LEU A CA 1
ATOM 656 C C . LEU A 1 82 ? -18.297 -6.083 23.008 1.00 90.00 82 LEU A C 1
ATOM 658 O O . LEU A 1 82 ? -17.694 -6.401 21.980 1.00 90.00 82 LEU A O 1
ATOM 662 N N . SER A 1 83 ? -19.083 -5.010 23.090 1.00 85.81 83 SER A N 1
ATOM 663 C CA . SER A 1 83 ? -19.503 -4.157 21.984 1.00 85.81 83 SER A CA 1
ATOM 664 C C . SER A 1 83 ?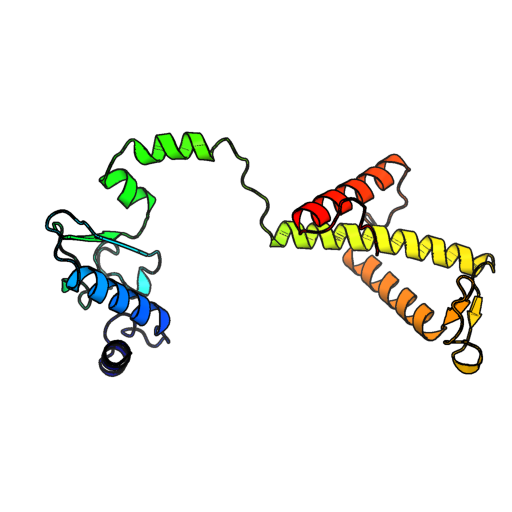 -19.535 -2.715 22.479 1.00 85.81 83 SER A C 1
ATOM 666 O O . SER A 1 83 ? -20.187 -2.416 23.479 1.00 85.81 83 SER A O 1
ATOM 668 N N . LEU A 1 84 ? -18.803 -1.833 21.794 1.00 84.81 84 LEU A N 1
ATOM 669 C CA . LEU A 1 84 ? -18.873 -0.396 22.047 1.00 84.81 84 LEU A CA 1
ATOM 670 C C . LEU A 1 84 ? -20.271 0.158 21.717 1.00 84.81 84 LEU A C 1
ATOM 672 O O . LEU A 1 84 ? -20.782 0.913 22.539 1.00 84.81 84 LEU A O 1
ATOM 676 N N . PRO A 1 85 ? -20.929 -0.242 20.607 1.00 82.81 85 PRO A N 1
ATOM 677 C CA . PRO A 1 85 ? -22.315 0.142 20.359 1.00 82.81 85 PRO A CA 1
ATOM 678 C C . PRO A 1 85 ? -23.262 -0.190 21.516 1.00 82.81 85 PRO A C 1
ATOM 680 O O . PRO A 1 85 ? -24.004 0.678 21.958 1.00 82.81 85 PRO A O 1
ATOM 683 N N . ASP A 1 86 ? -23.191 -1.401 22.073 1.00 85.00 86 ASP A N 1
ATOM 684 C CA . ASP A 1 86 ? -24.086 -1.808 23.166 1.00 85.00 86 ASP A CA 1
ATOM 685 C C . ASP A 1 86 ? -23.869 -0.940 24.420 1.00 85.00 86 ASP A C 1
ATOM 687 O O . ASP A 1 86 ? -24.834 -0.555 25.079 1.00 85.00 86 ASP A O 1
ATOM 691 N N . LEU A 1 87 ? -22.609 -0.588 24.721 1.00 88.44 87 LEU A N 1
ATOM 692 C CA . LEU A 1 87 ? -22.275 0.349 25.796 1.00 88.44 87 LEU A CA 1
ATOM 693 C C . LEU A 1 87 ? -22.868 1.735 25.522 1.00 88.44 87 LEU A C 1
ATOM 695 O O . LEU A 1 87 ? -23.498 2.307 26.407 1.00 88.44 87 LEU A O 1
ATOM 699 N N . LEU A 1 88 ? -22.676 2.278 24.319 1.00 86.62 88 LEU A N 1
ATOM 700 C CA . LEU A 1 88 ? -23.178 3.607 23.964 1.00 86.62 88 LEU A CA 1
ATOM 701 C C . LEU A 1 88 ? -24.707 3.660 24.040 1.00 86.62 88 LEU A C 1
ATOM 703 O O . LEU A 1 88 ? -25.237 4.553 24.692 1.00 86.62 88 LEU A O 1
ATOM 707 N N . ALA A 1 89 ? -25.391 2.653 23.491 1.00 85.19 89 ALA A N 1
ATOM 708 C CA . ALA A 1 89 ? -26.844 2.522 23.574 1.00 85.19 89 ALA A CA 1
ATOM 709 C C . ALA A 1 89 ? -27.349 2.413 25.023 1.00 85.19 89 ALA A C 1
ATOM 711 O O . ALA A 1 89 ? -28.448 2.865 25.329 1.00 85.19 89 ALA A O 1
ATOM 712 N N . SER A 1 90 ? -26.555 1.829 25.930 1.00 86.25 90 SER A N 1
ATOM 713 C CA . SER A 1 90 ? -26.910 1.752 27.354 1.00 86.25 90 SER A CA 1
ATOM 714 C C . SER A 1 90 ? -26.806 3.091 28.092 1.00 86.25 90 SER A C 1
ATOM 716 O O . SER A 1 90 ? -27.467 3.274 29.114 1.00 86.25 90 SER A O 1
ATOM 718 N N . ILE A 1 91 ? -25.975 4.012 27.592 1.00 86.50 91 ILE A N 1
ATOM 719 C CA . ILE A 1 91 ? -25.798 5.356 28.152 1.00 86.50 91 ILE A CA 1
ATOM 720 C C . ILE A 1 91 ? -26.874 6.289 27.600 1.00 86.50 91 ILE A C 1
ATOM 722 O O . ILE A 1 91 ? -27.505 7.019 28.364 1.00 86.50 91 ILE A O 1
ATOM 726 N N . ASP A 1 92 ? -27.067 6.263 26.283 1.00 83.62 92 ASP A N 1
ATOM 727 C CA . ASP A 1 92 ?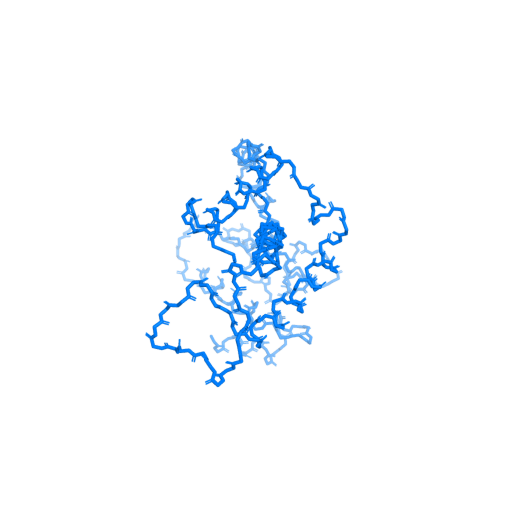 -28.055 7.064 25.572 1.00 83.62 92 ASP A CA 1
ATOM 728 C C . ASP A 1 92 ? -28.383 6.381 24.232 1.00 83.62 92 ASP A C 1
ATOM 730 O O . ASP A 1 92 ? -27.520 6.207 2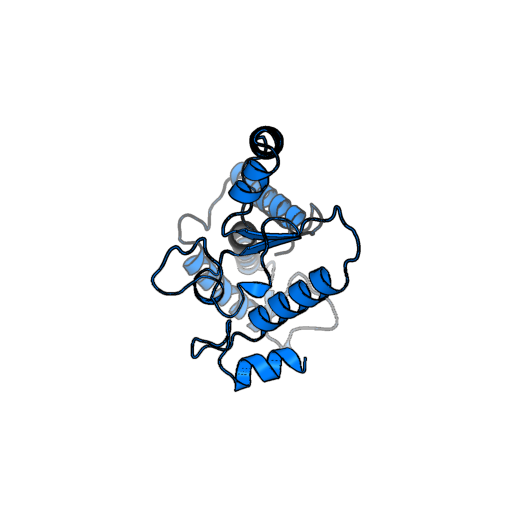3.367 1.00 83.62 92 ASP A O 1
ATOM 734 N N . GLU A 1 93 ? -29.643 5.971 24.083 1.00 78.81 93 GLU A N 1
ATOM 735 C CA . GLU A 1 93 ? -30.154 5.248 22.914 1.00 78.81 93 GLU A CA 1
ATOM 736 C C . GLU A 1 93 ? -30.048 6.086 21.625 1.00 78.81 93 GLU A C 1
ATOM 738 O O . GLU A 1 93 ? -29.897 5.524 20.539 1.00 78.81 93 GLU A O 1
ATOM 743 N N . ASP A 1 94 ? -30.015 7.419 21.744 1.00 76.19 94 ASP A N 1
ATOM 744 C CA . ASP A 1 94 ? -29.930 8.349 20.618 1.00 76.19 94 ASP A CA 1
ATOM 745 C C . ASP A 1 94 ? -28.480 8.685 20.211 1.00 76.19 94 ASP A C 1
ATOM 747 O O . ASP A 1 94 ? -28.264 9.310 19.168 1.00 76.19 94 ASP A O 1
ATOM 751 N N . LEU A 1 95 ? -27.455 8.254 20.963 1.00 72.75 95 LEU A N 1
ATOM 752 C CA . LEU A 1 95 ? -26.050 8.494 20.589 1.00 72.75 95 LEU A CA 1
ATOM 753 C C . LEU A 1 95 ? -25.670 7.796 19.283 1.00 72.75 95 LEU A C 1
ATOM 755 O O . LEU A 1 95 ? -24.966 8.380 18.461 1.00 72.75 95 LEU A O 1
ATOM 759 N N . LEU A 1 96 ? -26.121 6.553 19.090 1.00 67.62 96 LEU A N 1
ATOM 760 C CA . LEU A 1 96 ? -25.788 5.772 17.899 1.00 67.62 96 LEU A CA 1
ATOM 761 C C . LEU A 1 96 ? -26.518 6.264 16.648 1.00 67.62 96 LEU A C 1
ATOM 763 O O . LEU A 1 96 ? -25.819 6.512 15.678 1.00 67.62 96 LEU A O 1
ATOM 767 N N . PRO A 1 97 ? -27.848 6.489 16.633 1.00 63.69 97 PRO A N 1
ATOM 768 C CA . PRO A 1 97 ? -28.532 7.058 15.469 1.00 63.69 97 PRO A CA 1
ATOM 769 C C . PRO A 1 97 ? -27.977 8.423 15.040 1.00 63.69 97 PRO A C 1
ATOM 771 O O . PRO A 1 97 ? -27.882 8.698 13.845 1.00 63.69 97 PRO A O 1
ATOM 774 N N . ASN A 1 98 ? -27.576 9.270 15.995 1.00 57.00 98 ASN A N 1
ATOM 775 C CA . ASN A 1 98 ? -26.980 10.573 15.692 1.00 57.00 98 ASN A CA 1
ATOM 776 C C . ASN A 1 98 ? -25.554 10.448 15.131 1.00 57.00 98 ASN A C 1
ATOM 778 O O . ASN A 1 98 ? -25.204 11.183 14.210 1.00 57.00 98 ASN A O 1
ATOM 782 N N . HIS A 1 99 ? -24.753 9.494 15.618 1.00 55.03 99 HIS A N 1
ATOM 783 C CA . HIS A 1 99 ? -23.440 9.201 15.035 1.00 55.03 99 HIS A CA 1
ATOM 784 C C . HIS A 1 99 ? -23.535 8.477 13.690 1.00 55.03 99 HIS A C 1
ATOM 786 O O . HIS A 1 99 ? -22.782 8.793 12.775 1.00 55.03 99 HIS A O 1
ATOM 792 N N . ASP A 1 100 ? -24.472 7.546 13.543 1.00 51.31 100 ASP A N 1
ATOM 793 C CA . ASP A 1 100 ? -24.767 6.857 12.293 1.00 51.31 100 ASP A CA 1
ATOM 794 C C . ASP A 1 100 ? -25.150 7.872 11.213 1.00 51.31 100 ASP A C 1
ATOM 796 O O . ASP A 1 100 ? -24.651 7.769 10.107 1.00 51.31 100 ASP A O 1
ATOM 800 N N . LEU A 1 101 ? -25.926 8.917 11.512 1.00 51.62 101 LEU A N 1
ATOM 801 C CA . LEU A 1 101 ? -26.214 9.981 10.540 1.00 51.62 101 LEU A CA 1
ATOM 802 C C . LEU A 1 101 ? -24.977 10.818 10.150 1.00 51.62 101 LEU A C 1
ATOM 804 O O . LEU A 1 101 ? -24.894 11.273 9.008 1.00 51.62 101 LEU A O 1
ATOM 808 N N . GLU A 1 102 ? -24.009 11.007 11.053 1.00 51.19 102 GLU A N 1
ATOM 809 C CA . GLU A 1 102 ? -22.739 11.689 10.750 1.00 51.19 102 GLU A CA 1
ATOM 810 C C . GLU A 1 102 ? -21.756 10.799 9.962 1.00 51.19 102 GLU A C 1
ATOM 812 O O . GLU A 1 102 ? -21.025 11.306 9.108 1.00 51.19 102 GLU A O 1
ATOM 817 N N . PHE A 1 103 ? -21.759 9.480 10.194 1.00 47.94 103 PHE A N 1
ATOM 818 C CA . PHE A 1 103 ? -20.862 8.514 9.543 1.00 47.94 103 PHE A CA 1
ATOM 819 C C . PHE A 1 103 ? -21.441 7.868 8.268 1.00 47.94 103 PHE A C 1
ATOM 821 O O . PHE A 1 103 ? -20.681 7.563 7.354 1.00 47.94 103 PHE A O 1
ATOM 828 N N . GLN A 1 104 ? -22.763 7.708 8.139 1.00 48.44 104 GLN A N 1
ATOM 829 C CA . GLN A 1 104 ? -23.436 7.113 6.966 1.00 48.44 104 GLN A CA 1
ATOM 830 C C . GLN A 1 104 ? -23.416 8.015 5.722 1.00 48.44 104 GLN A C 1
ATOM 832 O O . GLN A 1 104 ? -23.774 7.569 4.633 1.00 48.44 104 GLN A O 1
ATOM 837 N N . GLY A 1 105 ? -23.001 9.278 5.853 1.00 53.25 105 GLY A N 1
ATOM 838 C CA . GLY A 1 105 ? -22.765 10.163 4.709 1.00 53.25 105 GLY A CA 1
ATOM 839 C C . GLY A 1 105 ? -21.439 9.909 3.981 1.00 53.25 105 GLY A C 1
ATOM 840 O O . GLY A 1 105 ? -21.205 10.514 2.935 1.00 53.25 105 GLY A O 1
ATOM 841 N N . TRP A 1 106 ? -20.562 9.063 4.531 1.00 53.34 106 TRP A N 1
ATOM 842 C CA . TRP A 1 106 ? -19.246 8.759 3.979 1.00 53.34 106 TRP A CA 1
ATOM 843 C C . TRP A 1 106 ? -19.268 7.307 3.497 1.00 53.34 106 TRP A C 1
ATOM 845 O O . TRP A 1 106 ? -19.379 6.392 4.309 1.00 53.34 106 TRP A O 1
ATOM 855 N N . ASP A 1 107 ? -19.167 7.085 2.182 1.00 59.38 107 ASP A N 1
ATOM 856 C CA . ASP A 1 107 ? -18.797 5.763 1.662 1.00 59.38 107 ASP A CA 1
ATOM 857 C C . ASP A 1 107 ? -17.543 5.294 2.418 1.00 59.38 107 ASP A C 1
ATOM 859 O O . ASP A 1 107 ? -16.590 6.067 2.555 1.00 59.38 107 ASP A O 1
ATOM 863 N N . GLU A 1 108 ? -17.544 4.059 2.938 1.00 63.44 108 GLU A N 1
ATOM 864 C CA . GLU A 1 108 ? -16.378 3.511 3.639 1.00 63.44 108 GLU A CA 1
ATOM 865 C C . GLU A 1 108 ? -15.127 3.706 2.770 1.00 63.44 108 GLU A C 1
ATOM 867 O O . GLU A 1 108 ? -15.045 3.204 1.643 1.00 63.44 108 GLU A O 1
ATOM 872 N N . SER A 1 109 ? -14.146 4.452 3.286 1.00 75.12 109 SER A N 1
ATOM 873 C CA . SER A 1 109 ? -12.878 4.647 2.589 1.00 75.12 109 SER A CA 1
ATOM 874 C C . SER A 1 109 ? -12.253 3.294 2.255 1.00 75.12 109 SER A C 1
ATOM 876 O O . SER A 1 109 ? -12.234 2.382 3.086 1.00 75.12 109 SER A O 1
ATOM 878 N N . ARG A 1 110 ? -11.685 3.179 1.048 1.00 84.88 110 ARG A N 1
ATOM 879 C CA . ARG A 1 110 ? -10.870 2.017 0.668 1.00 84.88 110 ARG A CA 1
ATOM 880 C C . ARG A 1 110 ? -9.808 1.768 1.734 1.00 84.88 110 ARG A C 1
ATOM 882 O O . ARG A 1 110 ? -9.200 2.711 2.249 1.00 84.88 110 ARG A O 1
ATOM 889 N N . ARG A 1 111 ? -9.563 0.498 2.058 1.00 89.31 111 ARG A N 1
ATOM 890 C CA . ARG A 1 111 ? -8.485 0.133 2.979 1.00 89.31 111 ARG A CA 1
ATOM 891 C C . ARG A 1 111 ? -7.158 0.576 2.378 1.00 89.31 111 ARG A C 1
ATOM 893 O O . ARG A 1 111 ? -6.964 0.490 1.169 1.00 89.31 111 ARG A O 1
ATOM 900 N N . LEU A 1 112 ? -6.208 0.956 3.232 1.00 92.12 112 LEU A N 1
ATOM 901 C CA . LEU A 1 112 ? -4.868 1.340 2.781 1.00 92.12 112 LEU A CA 1
ATOM 902 C C . LEU A 1 112 ? -4.221 0.258 1.901 1.00 92.12 112 LEU A C 1
ATOM 904 O O . LEU A 1 112 ? -3.590 0.590 0.908 1.00 92.12 112 LEU A O 1
ATOM 908 N N . SER A 1 113 ? -4.422 -1.025 2.220 1.00 92.94 113 SER A N 1
ATOM 909 C CA . SER A 1 113 ? -3.926 -2.131 1.393 1.00 92.94 113 SER A CA 1
ATOM 910 C C . SER A 1 113 ? -4.505 -2.114 -0.022 1.00 92.94 113 SER A C 1
ATOM 912 O O . SER A 1 113 ? -3.759 -2.258 -0.974 1.00 92.94 113 SER A O 1
ATOM 914 N N . GLU A 1 114 ? -5.809 -1.863 -0.173 1.00 94.19 114 GLU A N 1
ATOM 915 C CA . GLU A 1 114 ? -6.453 -1.793 -1.493 1.00 94.19 114 GLU A CA 1
ATOM 916 C C . GLU A 1 114 ? -5.933 -0.602 -2.307 1.00 94.19 114 GLU A C 1
ATOM 918 O O . GLU A 1 114 ? -5.784 -0.697 -3.522 1.00 94.19 114 GLU A O 1
ATOM 923 N N . ILE A 1 115 ? -5.647 0.519 -1.637 1.00 95.75 115 ILE A N 1
ATOM 924 C CA . ILE A 1 115 ? -5.064 1.711 -2.263 1.00 95.75 115 ILE A CA 1
ATOM 925 C C . ILE A 1 115 ? -3.644 1.415 -2.753 1.00 95.75 115 ILE A C 1
ATOM 927 O O . ILE A 1 115 ? -3.319 1.751 -3.887 1.00 95.75 115 ILE A O 1
ATOM 931 N N . VAL A 1 116 ? -2.818 0.774 -1.922 1.00 96.12 116 VAL A N 1
ATOM 932 C CA . VAL A 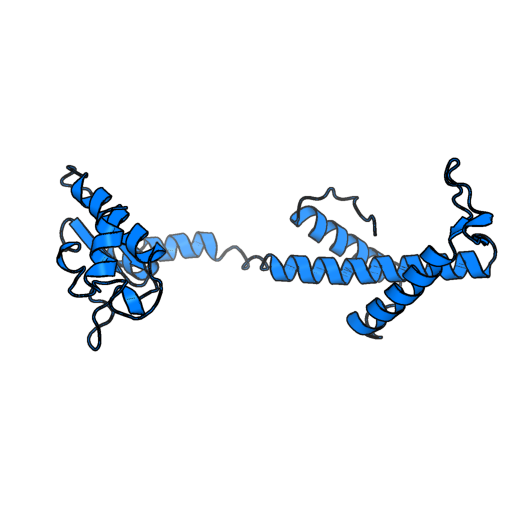1 116 ? -1.438 0.402 -2.274 1.00 96.12 116 VAL A CA 1
ATOM 933 C C . VAL A 1 116 ? -1.415 -0.623 -3.408 1.00 96.12 116 VAL A C 1
ATOM 935 O O . VAL A 1 116 ? -0.652 -0.454 -4.353 1.00 96.12 116 VAL A O 1
ATOM 938 N N . ASP A 1 117 ? -2.281 -1.636 -3.367 1.00 97.19 117 ASP A N 1
ATOM 939 C CA . ASP A 1 117 ? -2.372 -2.642 -4.430 1.00 97.19 117 ASP A CA 1
ATOM 940 C C . ASP A 1 117 ? -2.805 -2.000 -5.765 1.00 97.19 117 ASP A C 1
ATOM 942 O O . ASP A 1 117 ? -2.246 -2.299 -6.821 1.00 97.19 117 ASP A O 1
ATOM 946 N N . ALA A 1 118 ? -3.764 -1.067 -5.728 1.00 97.19 118 ALA A N 1
ATOM 947 C CA . ALA A 1 118 ? -4.203 -0.332 -6.913 1.00 97.19 118 ALA A CA 1
ATOM 948 C C . ALA A 1 118 ? -3.139 0.648 -7.444 1.00 97.19 118 ALA A C 1
ATOM 950 O O . ALA A 1 118 ? -2.996 0.785 -8.661 1.00 97.19 118 ALA A O 1
ATOM 951 N N . GLU A 1 119 ? -2.387 1.316 -6.561 1.00 96.56 119 GLU A N 1
ATOM 952 C CA . GLU A 1 119 ? -1.248 2.162 -6.943 1.00 96.56 119 GLU A CA 1
ATOM 953 C C . GLU A 1 119 ? -0.178 1.327 -7.640 1.00 96.56 119 GLU A C 1
ATOM 955 O O . GLU A 1 119 ? 0.241 1.693 -8.737 1.00 96.56 119 GLU A O 1
ATOM 960 N N . HIS A 1 120 ? 0.177 0.170 -7.075 1.00 96.94 120 HIS A N 1
ATOM 961 C CA . HIS A 1 120 ? 1.174 -0.723 -7.652 1.00 96.94 120 HIS A CA 1
ATOM 962 C C . HIS A 1 120 ? 0.764 -1.215 -9.042 1.00 96.94 120 HIS A C 1
ATOM 964 O O . HIS A 1 120 ? 1.555 -1.187 -9.987 1.00 96.94 120 HIS A O 1
ATOM 970 N N . PHE A 1 121 ? -0.500 -1.606 -9.194 1.00 97.44 121 PHE A N 1
ATOM 971 C CA . PHE A 1 121 ? -1.044 -2.037 -10.474 1.00 97.44 121 PHE A CA 1
ATOM 972 C C . PHE A 1 121 ? -0.922 -0.940 -11.544 1.00 97.44 121 PHE A C 1
ATOM 974 O O . PHE A 1 121 ? -0.401 -1.176 -12.635 1.00 97.44 121 PHE A O 1
ATOM 981 N N . LEU A 1 122 ? -1.339 0.289 -11.223 1.00 96.56 122 LEU A N 1
ATOM 982 C CA . LEU A 1 122 ? -1.240 1.433 -12.134 1.00 96.56 122 LEU A CA 1
ATOM 983 C C . LEU A 1 122 ? 0.221 1.829 -12.407 1.00 96.56 122 LEU A C 1
ATOM 985 O O . LEU A 1 122 ? 0.562 2.178 -13.539 1.00 96.56 122 LEU A O 1
ATOM 989 N N . TYR A 1 123 ? 1.094 1.740 -11.401 1.00 96.25 123 TYR A N 1
ATOM 990 C CA . TYR A 1 123 ? 2.534 1.946 -11.544 1.00 96.25 123 TYR A CA 1
ATOM 991 C C . TYR A 1 123 ? 3.122 1.004 -12.593 1.00 96.25 123 TYR A C 1
ATOM 993 O O . TYR A 1 123 ? 3.814 1.457 -13.506 1.00 96.25 123 TYR A O 1
ATOM 1001 N N . LEU A 1 124 ? 2.813 -0.292 -12.502 1.00 96.94 124 LEU A N 1
ATOM 1002 C CA . LEU A 1 124 ? 3.298 -1.294 -13.444 1.00 96.94 124 LEU A CA 1
ATOM 1003 C C . LEU A 1 124 ? 2.802 -1.023 -14.869 1.00 96.94 124 LEU A C 1
ATOM 1005 O O . LEU A 1 124 ? 3.591 -1.123 -15.809 1.00 96.94 124 LEU A O 1
ATOM 1009 N N . GLN A 1 125 ? 1.541 -0.608 -15.043 1.00 96.19 125 GLN A N 1
ATOM 1010 C CA . GLN A 1 125 ? 1.007 -0.212 -16.354 1.00 96.19 125 GLN A CA 1
ATOM 1011 C C . GLN A 1 125 ? 1.782 0.969 -16.947 1.00 96.19 125 GLN A C 1
ATOM 1013 O O . GLN A 1 125 ? 2.186 0.942 -18.117 1.00 96.19 125 GLN A O 1
ATOM 1018 N N . VAL A 1 126 ? 2.035 1.996 -16.130 1.00 95.38 126 VAL A N 1
ATOM 1019 C CA . VAL A 1 126 ? 2.766 3.186 -16.569 1.00 95.38 126 VAL A CA 1
ATOM 1020 C C . VAL A 1 126 ? 4.217 2.852 -16.911 1.00 95.38 126 VAL A C 1
ATOM 1022 O O . VAL A 1 126 ? 4.722 3.246 -17.971 1.00 95.38 126 VAL A O 1
ATOM 1025 N N . TRP A 1 127 ? 4.878 2.090 -16.042 1.00 96.00 127 TRP A N 1
ATOM 1026 C CA . TRP A 1 127 ? 6.246 1.632 -16.236 1.00 96.00 127 TRP A CA 1
ATOM 1027 C C . TRP A 1 127 ? 6.376 0.782 -17.508 1.00 96.00 127 TRP A C 1
ATOM 1029 O O . TRP A 1 127 ? 7.274 1.026 -18.319 1.00 96.00 127 TRP A O 1
ATOM 1039 N N . TYR A 1 128 ? 5.453 -0.156 -17.742 1.00 95.69 128 TYR A N 1
ATOM 1040 C CA . TYR A 1 128 ? 5.482 -1.051 -18.902 1.00 95.69 128 TYR A CA 1
ATOM 1041 C C . TYR A 1 128 ? 5.332 -0.283 -20.222 1.00 95.69 128 TYR A C 1
ATOM 1043 O O . TYR A 1 128 ? 6.104 -0.501 -21.162 1.00 95.69 128 TYR A O 1
ATOM 1051 N N . ASN A 1 129 ? 4.430 0.704 -20.279 1.00 94.50 129 ASN A N 1
ATOM 1052 C CA . ASN A 1 129 ? 4.319 1.597 -21.437 1.00 94.50 129 ASN A CA 1
ATOM 1053 C C . ASN A 1 129 ? 5.647 2.316 -21.737 1.00 94.50 129 ASN A C 1
ATOM 1055 O O . ASN A 1 129 ? 6.127 2.350 -22.875 1.00 94.50 129 ASN A O 1
ATOM 1059 N N . ARG A 1 130 ? 6.279 2.877 -20.698 1.00 93.62 130 ARG A N 1
ATOM 1060 C CA . ARG A 1 130 ? 7.559 3.594 -20.811 1.00 93.62 130 ARG A CA 1
ATOM 1061 C C . ARG A 1 130 ? 8.698 2.660 -21.209 1.00 93.62 130 ARG A C 1
ATOM 1063 O O . ARG A 1 130 ? 9.548 3.050 -22.016 1.00 93.62 130 ARG A O 1
ATOM 1070 N N . HIS A 1 131 ? 8.698 1.425 -20.711 1.00 95.06 131 HIS A N 1
ATOM 1071 C CA . HIS A 1 131 ? 9.614 0.380 -21.151 1.00 95.06 131 HIS A CA 1
ATOM 1072 C C . HIS A 1 131 ? 9.452 0.106 -22.653 1.00 95.06 131 HIS A C 1
ATOM 1074 O O . HIS A 1 131 ? 10.449 0.064 -23.377 1.00 95.06 131 HIS A O 1
ATOM 1080 N N . TRP A 1 132 ? 8.218 0.018 -23.159 1.00 94.88 132 TRP A N 1
ATOM 1081 C CA . TRP A 1 132 ? 7.967 -0.162 -24.590 1.00 94.88 132 TRP A CA 1
ATOM 1082 C C . TRP A 1 132 ? 8.477 1.017 -25.431 1.00 94.88 132 TRP A C 1
ATOM 1084 O O . TRP A 1 132 ? 9.171 0.819 -26.431 1.00 94.88 132 TRP A O 1
ATOM 1094 N N . ASN A 1 133 ? 8.253 2.253 -24.978 1.00 94.12 133 ASN A N 1
ATOM 1095 C CA . ASN A 1 133 ? 8.829 3.445 -25.612 1.00 94.12 133 ASN A CA 1
ATOM 1096 C C . ASN A 1 133 ? 10.366 3.382 -25.662 1.00 94.12 133 ASN A C 1
ATOM 1098 O O . ASN A 1 133 ? 10.980 3.758 -26.666 1.00 94.12 133 ASN A O 1
ATOM 1102 N N . ARG A 1 134 ? 11.000 2.851 -24.608 1.00 94.69 134 ARG A N 1
ATOM 1103 C CA . ARG A 1 134 ? 12.450 2.633 -24.561 1.00 94.69 134 ARG A CA 1
ATOM 1104 C C . ARG A 1 134 ? 12.909 1.546 -25.535 1.00 94.69 134 ARG A C 1
ATOM 1106 O O . ARG A 1 134 ? 13.888 1.779 -26.240 1.00 94.69 134 ARG A O 1
ATOM 1113 N N . ARG A 1 135 ? 12.182 0.426 -25.659 1.00 96.25 135 ARG A N 1
ATOM 1114 C CA . ARG A 1 135 ? 12.438 -0.607 -26.689 1.00 96.25 135 ARG A CA 1
ATOM 1115 C C . ARG A 1 135 ? 12.440 0.002 -28.086 1.00 96.25 135 ARG A C 1
ATOM 1117 O O . ARG A 1 135 ? 13.379 -0.208 -28.845 1.00 96.25 135 ARG A O 1
ATOM 1124 N N . VAL A 1 136 ? 11.430 0.812 -28.398 1.00 96.56 136 VAL A N 1
ATOM 1125 C CA . VAL A 1 136 ? 11.312 1.495 -29.695 1.00 96.56 136 VAL A CA 1
ATOM 1126 C C . VAL A 1 136 ? 12.463 2.481 -29.924 1.00 96.56 136 VAL A C 1
ATOM 1128 O O . VAL A 1 136 ? 12.953 2.609 -31.045 1.00 96.56 136 VAL A O 1
ATOM 1131 N N . ALA A 1 137 ? 12.912 3.197 -28.890 1.00 96.88 137 ALA A N 1
ATOM 1132 C CA . ALA A 1 137 ? 14.051 4.106 -29.001 1.00 96.88 137 ALA A CA 1
ATOM 1133 C C . ALA A 1 137 ? 15.375 3.364 -29.252 1.00 96.88 137 ALA A C 1
ATOM 1135 O O . ALA A 1 137 ? 16.188 3.846 -30.043 1.00 96.88 137 ALA A O 1
ATOM 1136 N N . ILE A 1 138 ? 15.571 2.202 -28.623 1.00 96.75 138 ILE A N 1
ATOM 1137 C CA . ILE A 1 138 ? 16.734 1.331 -28.844 1.00 96.75 138 ILE A CA 1
ATOM 1138 C C . ILE A 1 138 ? 16.719 0.756 -30.260 1.00 96.75 138 ILE A C 1
ATOM 1140 O O . ILE A 1 138 ? 17.711 0.873 -30.974 1.00 96.75 138 ILE A O 1
ATOM 1144 N N . ASP A 1 139 ? 15.583 0.209 -30.694 1.00 96.94 139 ASP A N 1
ATOM 1145 C CA . ASP A 1 139 ? 15.412 -0.361 -32.037 1.00 96.94 139 ASP A CA 1
ATOM 1146 C C . ASP A 1 139 ? 15.697 0.674 -33.140 1.00 96.94 139 ASP A C 1
ATOM 1148 O O . ASP A 1 139 ? 16.391 0.406 -34.118 1.00 96.94 139 ASP A O 1
ATOM 1152 N N . LYS A 1 140 ? 15.268 1.923 -32.924 1.00 97.06 140 LYS A N 1
ATOM 1153 C CA . LYS A 1 140 ? 15.554 3.057 -33.820 1.00 97.06 140 LYS A CA 1
ATOM 1154 C C . LYS A 1 140 ? 16.974 3.625 -33.682 1.00 97.06 140 LYS A C 1
ATOM 1156 O O . LYS A 1 140 ? 17.282 4.625 -34.330 1.00 97.06 140 LYS A O 1
ATOM 1161 N N . GLY A 1 141 ? 17.815 3.062 -32.815 1.00 95.75 141 GLY A N 1
ATOM 1162 C CA . GLY A 1 141 ? 19.188 3.510 -32.567 1.00 95.75 141 GLY A CA 1
ATOM 1163 C C . GLY A 1 141 ? 19.314 4.865 -31.858 1.00 95.75 141 GLY A C 1
ATOM 1164 O O . GLY A 1 141 ? 20.404 5.437 -31.839 1.00 95.75 141 GLY A O 1
ATOM 1165 N N . LYS A 1 142 ? 18.223 5.398 -31.286 1.00 96.50 142 LYS A N 1
ATOM 1166 C CA . LYS A 1 142 ? 18.234 6.648 -30.501 1.00 96.50 142 LYS A CA 1
ATOM 1167 C C . LYS A 1 142 ? 18.869 6.459 -29.125 1.00 96.50 142 LYS A C 1
ATOM 1169 O O . LYS A 1 142 ? 19.446 7.403 -28.600 1.00 96.50 142 LYS A O 1
ATOM 1174 N N . ILE A 1 143 ? 18.728 5.265 -28.552 1.00 96.69 143 ILE A N 1
ATOM 1175 C CA . ILE A 1 143 ? 19.406 4.839 -27.326 1.00 96.69 143 ILE A CA 1
ATOM 1176 C C . ILE A 1 143 ? 20.296 3.654 -27.687 1.00 96.69 143 ILE A C 1
ATOM 1178 O O . ILE A 1 143 ? 19.842 2.717 -28.340 1.00 96.69 143 ILE A O 1
ATOM 1182 N N . LYS A 1 144 ? 21.558 3.686 -27.270 1.00 96.31 144 LYS A N 1
ATOM 1183 C CA . LYS A 1 144 ? 22.529 2.618 -27.514 1.00 96.31 144 LYS A CA 1
ATOM 1184 C C . LYS A 1 144 ? 22.728 1.797 -26.251 1.00 96.31 144 LYS A C 1
ATOM 1186 O O . LYS A 1 144 ? 22.977 2.352 -25.184 1.00 96.31 144 LYS A O 1
ATOM 1191 N N . ILE A 1 145 ? 22.650 0.479 -26.393 1.00 96.50 145 ILE A N 1
ATOM 1192 C CA . ILE A 1 145 ? 23.080 -0.439 -25.342 1.00 96.50 145 ILE A CA 1
ATOM 1193 C C . ILE A 1 145 ? 24.604 -0.510 -25.404 1.00 96.50 145 ILE A C 1
ATOM 1195 O O . ILE A 1 145 ? 25.155 -0.767 -26.476 1.00 96.50 145 ILE A O 1
ATOM 1199 N N . VAL A 1 146 ? 25.270 -0.255 -24.283 1.00 95.62 146 VAL A N 1
ATOM 1200 C CA . VAL A 1 146 ? 26.733 -0.259 -24.190 1.00 95.62 146 VAL A CA 1
ATOM 1201 C C . VAL A 1 146 ? 27.199 -1.184 -23.063 1.00 95.62 146 VAL A C 1
ATOM 1203 O O . VAL A 1 146 ? 26.530 -1.268 -22.028 1.00 95.62 146 VAL A O 1
ATOM 1206 N N . PRO A 1 147 ? 28.329 -1.886 -23.240 1.00 95.50 147 PRO A N 1
ATOM 1207 C CA . PRO A 1 147 ? 28.912 -2.703 -22.184 1.00 95.50 147 PRO A CA 1
ATOM 1208 C C . PRO A 1 147 ? 29.525 -1.828 -21.083 1.00 95.50 147 PRO A C 1
ATOM 1210 O O . PRO A 1 147 ? 29.937 -0.694 -21.334 1.00 95.50 147 PRO A O 1
ATOM 1213 N N . GLU A 1 148 ? 29.671 -2.376 -19.873 1.00 92.25 148 GLU A N 1
ATOM 1214 C CA . GLU A 1 148 ? 30.252 -1.662 -18.716 1.00 92.25 148 GLU A CA 1
ATOM 1215 C C . GLU A 1 148 ? 31.624 -1.035 -19.022 1.00 92.25 148 GLU A C 1
ATOM 1217 O O . GLU A 1 148 ? 31.914 0.069 -18.574 1.00 92.25 148 GLU A O 1
ATOM 1222 N N . ALA A 1 149 ? 32.450 -1.697 -19.838 1.00 92.25 149 ALA A N 1
ATOM 1223 C CA . ALA A 1 149 ? 33.770 -1.196 -20.225 1.00 92.25 149 ALA A CA 1
ATOM 1224 C C . ALA A 1 149 ? 33.729 0.118 -21.034 1.00 92.25 149 ALA A C 1
ATOM 1226 O O . ALA A 1 149 ? 34.718 0.849 -21.058 1.00 92.25 149 ALA A O 1
ATOM 1227 N N . GLU A 1 150 ? 32.609 0.410 -21.698 1.00 89.81 150 GLU A N 1
ATOM 1228 C CA . GLU A 1 150 ? 32.414 1.593 -22.545 1.00 89.81 150 GLU A CA 1
ATOM 1229 C C . GLU A 1 150 ? 31.510 2.650 -21.886 1.00 89.81 150 GLU A C 1
ATOM 1231 O O . GLU A 1 150 ? 31.325 3.736 -22.440 1.00 89.81 150 GLU A O 1
ATOM 1236 N N . TYR A 1 151 ? 30.956 2.356 -20.704 1.00 88.56 151 TYR A N 1
ATOM 1237 C CA . TYR A 1 151 ? 30.010 3.230 -20.019 1.00 88.56 151 TYR A CA 1
ATOM 1238 C C . TYR A 1 151 ? 30.716 4.243 -19.106 1.00 88.56 151 TYR A C 1
ATOM 1240 O O . TYR A 1 151 ? 31.363 3.894 -18.117 1.00 88.56 151 TYR A O 1
ATOM 1248 N N . ASP A 1 152 ? 30.549 5.531 -19.407 1.00 88.50 152 ASP A N 1
ATOM 1249 C CA . ASP A 1 152 ? 31.065 6.622 -18.580 1.00 88.50 152 ASP A CA 1
ATOM 1250 C C . ASP A 1 152 ? 30.091 6.950 -17.437 1.00 88.50 152 ASP A C 1
ATOM 1252 O O . ASP A 1 152 ? 29.001 7.472 -17.660 1.00 88.50 152 ASP A O 1
ATOM 1256 N N . ARG A 1 153 ? 30.505 6.682 -16.193 1.00 87.25 153 ARG A N 1
ATOM 1257 C CA . ARG A 1 153 ? 29.717 6.990 -14.985 1.00 87.25 153 ARG A CA 1
ATOM 1258 C C . ARG A 1 153 ? 29.871 8.431 -14.495 1.00 87.25 153 ARG A C 1
ATOM 1260 O O . ARG A 1 153 ? 29.153 8.839 -13.587 1.00 87.25 153 ARG A O 1
ATOM 1267 N N . THR A 1 154 ? 30.818 9.189 -15.042 1.00 88.56 154 THR A N 1
ATOM 1268 C CA . THR A 1 154 ? 31.091 10.571 -14.620 1.00 88.56 154 THR A CA 1
ATOM 1269 C C . THR A 1 154 ? 30.239 11.582 -15.375 1.00 88.56 154 THR A C 1
ATOM 1271 O O . THR A 1 154 ? 29.842 12.598 -14.805 1.00 88.56 154 THR A O 1
ATOM 1274 N N . THR A 1 155 ? 29.905 11.282 -16.632 1.00 87.44 155 THR A N 1
ATOM 1275 C CA . THR A 1 155 ? 29.072 12.136 -17.479 1.00 87.44 155 THR A CA 1
ATOM 1276 C C . THR A 1 155 ? 27.728 11.472 -17.735 1.00 87.44 155 THR A C 1
ATOM 1278 O O . THR A 1 155 ? 27.666 10.375 -18.281 1.00 87.44 155 THR A O 1
ATOM 1281 N N . TYR A 1 156 ? 26.632 12.160 -17.412 1.00 85.25 156 TYR A N 1
ATOM 1282 C CA . TYR A 1 156 ? 25.298 11.668 -17.747 1.00 85.25 156 TYR A CA 1
ATOM 1283 C C . TYR A 1 156 ? 25.076 11.654 -19.268 1.00 85.25 156 TYR A C 1
ATOM 1285 O O . TYR A 1 156 ? 25.229 12.682 -19.933 1.00 85.25 156 TYR A O 1
ATOM 1293 N N . ARG A 1 157 ? 24.682 10.496 -19.814 1.00 88.19 157 ARG A N 1
ATOM 1294 C CA . ARG A 1 157 ? 24.368 10.303 -21.239 1.00 88.19 157 ARG A CA 1
ATOM 1295 C C . ARG A 1 157 ? 22.981 9.695 -21.407 1.00 88.19 157 ARG A C 1
ATOM 1297 O O . ARG A 1 157 ? 22.782 8.506 -21.196 1.00 88.19 157 ARG A O 1
ATOM 1304 N N . ALA A 1 158 ? 22.018 10.525 -21.806 1.00 88.12 158 ALA A N 1
ATOM 1305 C CA . ALA A 1 158 ? 20.623 10.110 -21.978 1.00 88.12 158 ALA A CA 1
ATOM 1306 C C . ALA A 1 158 ? 20.399 9.150 -23.168 1.00 88.12 158 ALA A C 1
ATOM 1308 O O . ALA A 1 158 ? 19.354 8.509 -23.253 1.00 88.12 158 ALA A O 1
ATOM 1309 N N . ASP A 1 159 ? 21.358 9.064 -24.093 1.00 93.44 159 ASP A N 1
ATOM 1310 C CA . ASP A 1 159 ? 21.329 8.218 -25.289 1.00 93.44 159 ASP A CA 1
ATOM 1311 C C . ASP A 1 159 ? 22.021 6.859 -25.086 1.00 93.44 159 ASP A C 1
ATOM 1313 O O . ASP A 1 159 ? 22.211 6.120 -26.053 1.00 93.44 159 ASP A O 1
ATOM 1317 N N . GLN A 1 160 ? 22.404 6.510 -23.854 1.00 94.44 160 GLN A N 1
ATOM 1318 C CA . GLN A 1 160 ? 23.077 5.251 -23.537 1.00 94.44 160 GLN A CA 1
ATOM 1319 C C . GLN A 1 160 ? 22.396 4.519 -22.382 1.00 94.44 160 GLN A C 1
ATOM 1321 O O . GLN A 1 160 ? 21.882 5.126 -21.445 1.00 94.44 160 GLN A O 1
ATOM 1326 N N . ILE A 1 161 ? 22.412 3.192 -22.447 1.00 94.00 161 ILE A N 1
ATOM 1327 C CA . ILE A 1 161 ? 21.985 2.308 -21.366 1.00 94.00 161 ILE A CA 1
ATOM 1328 C C . ILE A 1 161 ? 22.996 1.173 -21.224 1.00 94.00 161 ILE A C 1
ATOM 1330 O O . ILE A 1 161 ? 23.456 0.619 -22.220 1.00 94.00 161 ILE A O 1
ATOM 1334 N N . LEU A 1 162 ? 23.344 0.831 -19.988 1.00 95.00 162 LEU A N 1
ATOM 1335 C CA . LEU A 1 162 ? 24.157 -0.346 -19.697 1.00 95.00 162 LEU A CA 1
ATOM 1336 C C . LEU A 1 162 ? 23.435 -1.625 -20.125 1.00 95.00 162 LEU A C 1
ATOM 1338 O O . LEU A 1 162 ? 22.237 -1.775 -19.874 1.00 95.00 162 LEU A O 1
ATOM 1342 N N . ASP A 1 163 ? 24.178 -2.562 -20.705 1.00 95.56 163 ASP A N 1
ATOM 1343 C CA . ASP A 1 163 ? 23.707 -3.910 -21.037 1.00 95.56 163 ASP A CA 1
ATOM 1344 C C . ASP A 1 163 ? 23.035 -4.613 -19.848 1.00 95.56 163 ASP A C 1
ATOM 1346 O O . ASP A 1 163 ? 21.890 -5.045 -19.956 1.00 95.56 163 ASP A O 1
ATOM 1350 N N . SER A 1 164 ? 23.672 -4.607 -18.680 1.00 94.88 164 SER A N 1
ATOM 1351 C CA . SER A 1 164 ? 23.144 -5.192 -17.443 1.00 94.88 164 SER A CA 1
ATOM 1352 C C . SER A 1 164 ? 21.845 -4.530 -16.968 1.00 94.88 164 SER A C 1
ATOM 1354 O O . SER A 1 164 ? 20.925 -5.202 -16.498 1.00 94.88 164 SER A O 1
ATOM 1356 N N . THR A 1 165 ? 21.723 -3.205 -17.117 1.00 94.31 165 THR A N 1
ATOM 1357 C CA . THR A 1 165 ? 20.474 -2.483 -16.819 1.00 94.31 165 THR A CA 1
ATOM 1358 C C . THR A 1 165 ? 19.380 -2.853 -17.813 1.00 94.31 165 THR A C 1
ATOM 1360 O O . THR A 1 165 ? 18.222 -3.011 -17.425 1.00 94.31 165 THR A O 1
ATOM 1363 N N . TRP A 1 166 ? 19.732 -3.016 -19.089 1.00 96.81 166 TRP A N 1
ATOM 1364 C CA . TRP A 1 166 ? 18.783 -3.422 -20.115 1.00 96.81 166 TRP A CA 1
ATOM 1365 C C . TRP A 1 166 ? 18.276 -4.852 -19.909 1.00 96.81 166 TRP A C 1
ATOM 1367 O O . TRP A 1 166 ? 17.070 -5.085 -19.971 1.00 96.81 166 TRP A O 1
ATOM 1377 N N . GLU A 1 167 ? 19.162 -5.788 -19.574 1.00 97.00 167 GLU A N 1
ATOM 1378 C CA . GLU A 1 167 ? 18.797 -7.158 -19.200 1.00 97.00 167 GLU A CA 1
ATOM 1379 C C . GLU A 1 167 ? 17.845 -7.184 -17.998 1.00 97.00 167 GLU A C 1
ATOM 1381 O O . GLU A 1 167 ? 16.812 -7.858 -18.033 1.00 97.00 167 GLU A O 1
ATOM 1386 N N . GLY A 1 168 ? 18.136 -6.389 -16.962 1.00 97.38 168 GLY A N 1
ATOM 1387 C CA . GLY A 1 168 ? 17.253 -6.235 -15.806 1.00 97.38 168 GLY A CA 1
ATOM 1388 C C . GLY A 1 168 ? 15.877 -5.673 -16.177 1.00 97.38 168 GLY A C 1
ATOM 1389 O O . GLY A 1 168 ? 14.859 -6.166 -15.690 1.00 97.38 168 GLY A O 1
ATOM 1390 N N . ALA A 1 169 ? 15.829 -4.689 -17.079 1.00 96.25 169 ALA A N 1
ATOM 1391 C CA . ALA A 1 169 ? 14.578 -4.113 -17.566 1.00 96.25 169 ALA A CA 1
ATOM 1392 C C . ALA A 1 169 ? 13.742 -5.127 -18.365 1.00 96.25 169 ALA A C 1
ATOM 1394 O O . ALA A 1 169 ? 12.527 -5.167 -18.200 1.00 96.25 169 ALA A O 1
ATOM 1395 N N . LEU A 1 170 ? 14.369 -5.979 -19.184 1.00 97.62 170 LEU A N 1
ATOM 1396 C CA . LEU A 1 170 ? 13.676 -7.056 -19.903 1.00 97.62 170 LEU A CA 1
ATOM 1397 C C . LEU A 1 170 ? 13.107 -8.112 -18.945 1.00 97.62 170 LEU A C 1
ATOM 1399 O O . LEU A 1 170 ? 11.973 -8.558 -19.115 1.00 97.62 170 LEU A O 1
ATOM 1403 N N . ALA A 1 171 ? 13.867 -8.491 -17.914 1.00 97.75 171 ALA A N 1
ATOM 1404 C CA . ALA A 1 171 ? 13.389 -9.420 -16.893 1.00 97.75 171 ALA A CA 1
ATOM 1405 C C . ALA A 1 171 ? 12.223 -8.831 -16.080 1.00 97.75 171 ALA A C 1
ATOM 1407 O O . ALA A 1 171 ? 11.267 -9.539 -15.768 1.00 97.75 171 ALA A O 1
ATOM 1408 N N . ALA A 1 172 ? 12.281 -7.535 -15.757 1.00 96.44 172 ALA A N 1
ATOM 1409 C CA . ALA A 1 172 ? 11.181 -6.828 -15.112 1.00 96.44 172 ALA A CA 1
ATOM 1410 C C . ALA A 1 172 ? 9.936 -6.776 -16.008 1.00 96.44 172 ALA A C 1
ATOM 1412 O O . ALA A 1 172 ? 8.860 -7.098 -15.523 1.00 96.44 172 ALA A O 1
ATOM 1413 N N . ALA A 1 173 ? 10.093 -6.496 -17.306 1.00 96.25 173 ALA A N 1
ATOM 1414 C CA . ALA A 1 173 ? 8.984 -6.464 -18.260 1.00 96.25 173 ALA A CA 1
ATOM 1415 C C . ALA A 1 173 ? 8.226 -7.788 -18.319 1.00 96.25 173 ALA A C 1
ATOM 1417 O O . ALA A 1 173 ? 7.002 -7.786 -18.253 1.00 96.25 173 ALA A O 1
ATOM 1418 N N . LYS A 1 174 ? 8.948 -8.912 -18.330 1.00 96.69 174 LYS A N 1
ATOM 1419 C CA . LYS A 1 174 ? 8.319 -10.232 -18.279 1.00 96.69 174 LYS A CA 1
ATOM 1420 C C . LYS A 1 174 ? 7.513 -10.451 -16.992 1.00 96.69 174 LYS A C 1
ATOM 1422 O O . LYS A 1 174 ? 6.396 -10.940 -17.050 1.00 96.69 174 LYS A O 1
ATOM 1427 N N . ARG A 1 175 ? 8.055 -10.069 -15.829 1.00 96.81 175 ARG A N 1
ATOM 1428 C CA . ARG A 1 175 ? 7.313 -10.178 -14.557 1.00 96.81 175 ARG A CA 1
ATOM 1429 C C . ARG A 1 175 ? 6.060 -9.307 -14.555 1.00 96.81 175 ARG A C 1
ATOM 1431 O O . ARG A 1 175 ? 5.036 -9.736 -14.051 1.00 96.81 175 ARG A O 1
ATOM 1438 N N . THR A 1 176 ? 6.145 -8.112 -15.133 1.00 96.75 176 THR A N 1
ATOM 1439 C CA . THR A 1 176 ? 4.999 -7.212 -15.273 1.00 96.75 176 THR A CA 1
ATOM 1440 C C . THR A 1 176 ? 3.913 -7.802 -16.175 1.00 96.75 176 THR A C 1
ATOM 1442 O O . THR A 1 176 ? 2.742 -7.696 -15.835 1.00 96.75 176 THR A O 1
ATOM 1445 N N . GLU A 1 177 ? 4.280 -8.459 -17.280 1.00 95.75 177 GLU A N 1
ATOM 1446 C CA . GLU A 1 177 ? 3.333 -9.199 -18.132 1.00 95.75 177 GLU A CA 1
ATOM 1447 C C . GLU A 1 177 ? 2.644 -10.329 -17.354 1.00 95.75 177 GLU A C 1
ATOM 1449 O O . GLU A 1 177 ? 1.420 -10.450 -17.405 1.00 95.75 177 GLU A O 1
ATOM 1454 N N . ASP A 1 178 ? 3.418 -11.111 -16.593 1.00 96.38 178 ASP A N 1
ATOM 1455 C CA . ASP A 1 178 ? 2.902 -12.212 -15.772 1.00 96.38 178 ASP A CA 1
ATOM 1456 C C . ASP A 1 178 ? 1.957 -11.714 -14.653 1.00 96.38 178 ASP A C 1
ATOM 1458 O O . ASP A 1 178 ? 0.986 -12.391 -14.316 1.00 96.38 178 ASP A O 1
ATOM 1462 N N . GLU A 1 179 ? 2.237 -10.545 -14.070 1.00 96.44 179 GLU A N 1
ATOM 1463 C CA . GLU A 1 179 ? 1.481 -9.972 -12.949 1.00 96.44 179 GLU A CA 1
ATOM 1464 C C . GLU A 1 179 ? 0.204 -9.245 -13.388 1.00 96.44 179 GLU A C 1
ATOM 1466 O O . GLU A 1 179 ? -0.856 -9.437 -12.790 1.00 96.44 179 GLU A O 1
ATOM 1471 N N . LEU A 1 180 ? 0.287 -8.419 -14.433 1.00 95.25 180 LEU A N 1
ATOM 1472 C CA . LEU A 1 180 ? -0.855 -7.650 -14.929 1.00 95.25 180 LEU A CA 1
ATOM 1473 C C . LEU A 1 180 ? -1.790 -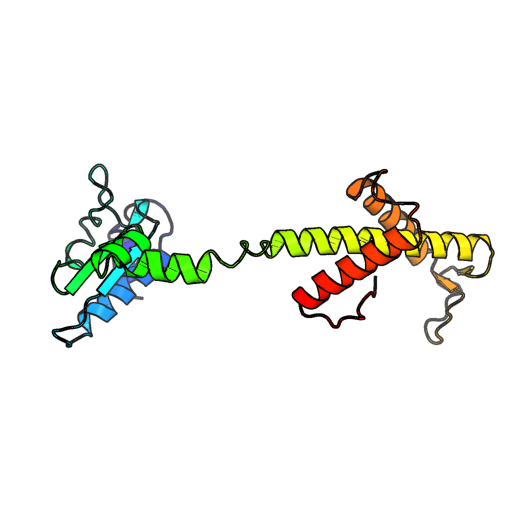8.501 -15.798 1.00 95.25 180 LEU A C 1
ATOM 1475 O O . LEU A 1 180 ? -3.000 -8.265 -15.813 1.00 95.25 180 LEU A O 1
ATOM 1479 N N . GLY A 1 181 ? -1.251 -9.487 -16.514 1.00 94.94 181 GLY A N 1
ATOM 1480 C CA . GLY A 1 181 ? -1.973 -10.233 -17.539 1.00 94.94 181 GLY A CA 1
ATOM 1481 C C . GLY A 1 181 ? -2.139 -9.453 -18.849 1.00 94.94 181 GLY A C 1
ATOM 1482 O O . GLY A 1 181 ? -2.012 -8.228 -18.902 1.00 94.94 181 GLY A O 1
ATOM 1483 N N . GLU A 1 182 ? -2.441 -10.184 -19.926 1.00 89.81 182 GLU A N 1
ATOM 1484 C CA . GLU A 1 182 ? -2.455 -9.664 -21.305 1.00 89.81 182 GLU A CA 1
ATOM 1485 C C . GLU A 1 182 ? -3.458 -8.516 -21.522 1.00 89.81 182 GLU A C 1
ATOM 1487 O O . GLU A 1 182 ? -3.176 -7.590 -22.279 1.00 89.81 182 GLU A O 1
ATOM 1492 N N . ASP A 1 183 ? -4.585 -8.521 -20.807 1.00 90.12 183 ASP A N 1
ATOM 1493 C CA . ASP A 1 183 ? -5.639 -7.505 -20.949 1.00 90.12 183 ASP A CA 1
ATOM 1494 C C . ASP A 1 183 ? -5.281 -6.152 -20.305 1.00 90.12 183 ASP A C 1
ATOM 1496 O O . ASP A 1 183 ? -5.960 -5.150 -20.528 1.00 90.12 183 ASP A O 1
ATOM 1500 N N . ASN A 1 184 ? -4.218 -6.100 -19.496 1.00 93.69 184 ASN A N 1
ATOM 1501 C CA . ASN A 1 184 ? -3.880 -4.937 -18.673 1.00 93.69 184 ASN A CA 1
ATOM 1502 C C . ASN A 1 184 ? -2.552 -4.275 -19.054 1.00 93.69 184 ASN A C 1
ATOM 1504 O O . ASN A 1 184 ? -2.101 -3.391 -18.329 1.00 93.69 184 ASN A O 1
ATOM 1508 N N . ILE A 1 185 ? -1.932 -4.665 -20.170 1.00 90.69 185 ILE A N 1
ATOM 1509 C CA . ILE A 1 185 ? -0.629 -4.150 -20.638 1.00 90.69 185 ILE A CA 1
ATOM 1510 C C . ILE A 1 185 ? -0.728 -3.283 -21.908 1.00 90.69 185 ILE A C 1
ATOM 1512 O O . ILE A 1 185 ? 0.284 -2.934 -22.521 1.00 90.69 185 ILE A O 1
ATOM 1516 N N . GLY A 1 186 ? -1.949 -2.872 -22.262 1.00 87.94 186 GLY A N 1
ATOM 1517 C CA . GLY A 1 186 ? -2.244 -2.044 -23.428 1.00 87.94 186 GLY A CA 1
ATOM 1518 C C . GLY A 1 186 ? -2.316 -2.849 -24.737 1.00 87.94 186 GLY A C 1
ATOM 1519 O O . GLY A 1 186 ? -2.309 -4.079 -24.713 1.00 87.94 186 GLY A O 1
ATOM 1520 N N . PRO A 1 187 ? -2.378 -2.177 -25.902 1.00 90.19 187 PRO A N 1
ATOM 1521 C CA . PRO A 1 187 ? -2.248 -0.732 -26.092 1.00 90.19 187 PRO A CA 1
ATOM 1522 C C . PRO A 1 187 ? -3.447 0.052 -25.545 1.00 90.19 187 PRO A C 1
ATOM 1524 O O . PRO A 1 187 ? -4.568 -0.439 -25.570 1.00 90.19 187 PRO A O 1
ATOM 1527 N N . TRP A 1 188 ? -3.188 1.281 -25.098 1.00 93.00 188 TRP A N 1
ATOM 1528 C CA . TRP A 1 188 ? -4.208 2.227 -24.640 1.00 93.00 188 TRP A CA 1
ATOM 1529 C C . TRP A 1 188 ? -4.337 3.386 -25.618 1.00 93.00 188 TRP A C 1
ATOM 1531 O O . TRP A 1 188 ? -3.335 3.814 -26.201 1.00 93.00 188 TRP A O 1
ATOM 1541 N N . ASP A 1 189 ? -5.547 3.911 -25.771 1.00 94.81 189 ASP A N 1
ATOM 1542 C CA . ASP A 1 189 ? -5.750 5.190 -26.447 1.00 94.81 189 ASP A CA 1
ATOM 1543 C C . ASP A 1 189 ? -5.353 6.392 -25.558 1.00 94.81 189 ASP A C 1
ATOM 1545 O O . ASP A 1 189 ? -5.000 6.244 -24.383 1.00 94.81 189 ASP A O 1
ATOM 1549 N N . ASP A 1 190 ? -5.384 7.605 -26.121 1.00 95.56 190 ASP A N 1
ATOM 1550 C CA . ASP A 1 190 ? -5.006 8.832 -25.402 1.00 95.56 190 ASP A CA 1
ATOM 1551 C C . ASP A 1 190 ? -5.880 9.083 -24.158 1.00 95.56 190 ASP A C 1
ATOM 1553 O O . ASP A 1 190 ? -5.405 9.630 -23.159 1.00 95.56 190 ASP A O 1
ATOM 1557 N N . PHE A 1 191 ? -7.157 8.688 -24.203 1.00 95.31 191 PHE A N 1
ATOM 1558 C CA . PHE A 1 191 ? -8.089 8.868 -23.096 1.00 95.31 191 PHE A CA 1
ATOM 1559 C C . PHE A 1 191 ? -7.814 7.860 -21.978 1.00 95.31 191 PHE A C 1
ATOM 1561 O O . PHE A 1 191 ? -7.660 8.252 -20.821 1.00 95.31 191 PHE A O 1
ATOM 1568 N N . GLU A 1 192 ? -7.705 6.577 -22.309 1.00 95.31 192 GLU A N 1
ATOM 1569 C CA . GLU A 1 192 ? -7.364 5.495 -21.387 1.00 95.31 192 GLU A CA 1
ATOM 1570 C C . GLU A 1 192 ? -6.018 5.754 -20.714 1.00 95.31 192 GLU A C 1
ATOM 1572 O O . GLU A 1 192 ? -5.899 5.655 -19.491 1.00 95.31 192 GLU A O 1
ATOM 1577 N N . TRP A 1 193 ? -5.021 6.176 -21.493 1.00 94.81 193 TRP A N 1
ATOM 1578 C CA . TRP A 1 193 ? -3.711 6.534 -20.972 1.00 94.81 193 TRP A CA 1
ATOM 1579 C C . TRP A 1 193 ? -3.774 7.738 -20.023 1.00 94.81 193 TRP A C 1
ATOM 1581 O O . TRP A 1 193 ? -3.164 7.714 -18.947 1.00 94.81 193 TRP A O 1
ATOM 1591 N N . GLY A 1 194 ? -4.558 8.766 -20.364 1.00 94.69 194 GLY A N 1
ATOM 1592 C CA . GLY A 1 194 ? -4.832 9.895 -19.473 1.00 94.69 194 GLY A CA 1
ATOM 1593 C C . GLY A 1 194 ? -5.500 9.461 -18.164 1.00 94.69 194 GLY A C 1
ATOM 1594 O O . GLY A 1 194 ? -5.092 9.892 -17.085 1.00 94.69 194 GLY A O 1
ATOM 1595 N N . MET A 1 195 ? -6.469 8.545 -18.238 1.00 96.50 195 MET A N 1
ATOM 1596 C CA . MET A 1 195 ? -7.153 7.992 -17.067 1.00 96.50 195 MET A CA 1
ATOM 1597 C C . MET A 1 195 ? -6.215 7.177 -16.172 1.00 96.50 195 MET A C 1
ATOM 1599 O O . MET A 1 195 ? -6.306 7.295 -14.952 1.00 96.50 195 MET A O 1
ATOM 1603 N N . ILE A 1 196 ? -5.316 6.370 -16.741 1.00 95.75 196 ILE A N 1
ATOM 1604 C CA . ILE A 1 196 ? -4.325 5.592 -15.978 1.00 95.75 196 ILE A CA 1
ATOM 1605 C C . ILE A 1 196 ? -3.399 6.529 -15.194 1.00 95.75 196 ILE A C 1
ATOM 1607 O O . ILE A 1 196 ? -3.266 6.383 -13.980 1.00 95.75 196 ILE A O 1
ATOM 1611 N N . ASN A 1 197 ? -2.822 7.536 -15.857 1.00 94.19 197 ASN A N 1
ATOM 1612 C CA . ASN A 1 197 ? -1.927 8.494 -15.199 1.00 94.19 197 ASN A CA 1
ATOM 1613 C C . ASN A 1 197 ? -2.662 9.327 -14.136 1.00 94.19 197 ASN A C 1
ATOM 1615 O O . ASN A 1 197 ? -2.133 9.528 -13.045 1.00 94.19 197 ASN A O 1
ATOM 1619 N N . GLY A 1 198 ? -3.894 9.764 -14.418 1.00 94.88 198 GLY A N 1
ATOM 1620 C CA . GLY A 1 198 ? -4.710 10.517 -13.464 1.00 94.88 198 GLY A CA 1
ATOM 1621 C C . GLY A 1 198 ? -5.081 9.705 -12.222 1.00 94.88 198 GLY A C 1
ATOM 1622 O O . GLY A 1 198 ? -4.984 10.210 -11.105 1.00 94.88 198 GLY A O 1
ATOM 1623 N N . LYS A 1 199 ? -5.446 8.427 -12.391 1.00 95.69 199 LYS A N 1
ATOM 1624 C CA . LYS A 1 199 ? -5.701 7.516 -11.265 1.00 95.69 199 LYS A CA 1
ATOM 1625 C C . LYS A 1 199 ? -4.439 7.297 -10.433 1.00 95.69 199 LYS A C 1
ATOM 1627 O O . LYS A 1 199 ? -4.518 7.379 -9.213 1.00 95.69 199 LYS A O 1
ATOM 1632 N N . LEU A 1 200 ? -3.290 7.063 -11.075 1.00 95.81 200 LEU A N 1
ATOM 1633 C CA . LEU A 1 200 ? -2.018 6.864 -10.375 1.00 95.81 200 LEU A CA 1
ATOM 1634 C C . LEU A 1 200 ? -1.645 8.096 -9.541 1.00 95.81 200 LEU A C 1
ATOM 1636 O O . LEU A 1 200 ? -1.368 7.968 -8.353 1.00 95.81 200 LEU A O 1
ATOM 1640 N N . SER A 1 201 ? -1.710 9.284 -10.149 1.00 94.31 201 SER A N 1
ATOM 1641 C CA . SER A 1 201 ? -1.478 10.568 -9.475 1.00 94.31 201 SER A CA 1
ATOM 1642 C C . SER A 1 201 ? -2.405 10.754 -8.269 1.00 94.31 201 SER A C 1
ATOM 1644 O O . SER A 1 201 ? -1.940 11.080 -7.180 1.00 94.31 201 SER A O 1
ATOM 1646 N N . ALA A 1 202 ? -3.700 10.458 -8.419 1.00 94.25 202 ALA A N 1
ATOM 1647 C CA . ALA A 1 202 ? -4.657 10.564 -7.322 1.00 94.25 202 ALA A CA 1
ATOM 1648 C C . ALA A 1 202 ? -4.335 9.615 -6.156 1.00 94.25 202 ALA A C 1
ATOM 1650 O O . ALA A 1 202 ? -4.390 10.036 -5.001 1.00 94.25 202 ALA A O 1
ATOM 1651 N N . LEU A 1 203 ? -3.982 8.353 -6.432 1.00 94.75 203 LEU A N 1
ATOM 1652 C CA . LEU A 1 203 ? -3.623 7.401 -5.374 1.00 94.75 203 LEU A CA 1
ATOM 1653 C C . LEU A 1 203 ? -2.313 7.786 -4.682 1.00 94.75 203 LEU A C 1
ATOM 1655 O O . LEU A 1 203 ? -2.240 7.738 -3.457 1.00 94.75 203 LEU A O 1
ATOM 1659 N N . ARG A 1 204 ? -1.307 8.231 -5.437 1.00 93.44 204 ARG A N 1
ATOM 1660 C CA . ARG A 1 204 ? -0.037 8.725 -4.888 1.00 93.44 204 ARG A CA 1
ATOM 1661 C C . ARG A 1 204 ? -0.226 9.954 -4.011 1.00 93.44 204 ARG A C 1
ATOM 1663 O O . ARG A 1 204 ? 0.309 9.997 -2.907 1.00 93.44 204 ARG A O 1
ATOM 1670 N N . TRP A 1 205 ? -1.069 10.893 -4.435 1.00 93.56 205 TRP A N 1
ATOM 1671 C CA . TRP A 1 205 ? -1.428 12.048 -3.619 1.00 93.56 205 TRP A CA 1
ATOM 1672 C C . TRP A 1 205 ? -2.094 11.645 -2.297 1.00 93.56 205 TRP A C 1
ATOM 1674 O O . TRP A 1 205 ? -1.723 12.142 -1.235 1.00 93.56 205 TRP A O 1
ATOM 1684 N N . VAL A 1 206 ? -3.017 10.677 -2.333 1.00 91.38 206 VAL A N 1
ATOM 1685 C CA . VAL A 1 206 ? -3.624 10.105 -1.117 1.00 91.38 206 VAL A CA 1
ATOM 1686 C C . VAL A 1 206 ? -2.580 9.434 -0.212 1.00 91.38 206 VAL A C 1
ATOM 1688 O O . VAL A 1 206 ? -2.707 9.491 1.011 1.00 91.38 206 VAL A O 1
ATOM 1691 N N . LEU A 1 207 ? -1.544 8.818 -0.789 1.00 91.69 207 LEU A N 1
ATOM 1692 C CA . LEU A 1 207 ? -0.440 8.182 -0.061 1.00 91.69 207 LEU A CA 1
ATOM 1693 C C . LEU A 1 207 ? 0.636 9.173 0.429 1.00 91.69 207 LEU A C 1
ATOM 1695 O O . LEU A 1 207 ? 1.507 8.773 1.202 1.00 91.69 207 LEU A O 1
ATOM 1699 N N . GLY A 1 208 ? 0.540 10.453 0.056 1.00 91.06 208 GLY A N 1
ATOM 1700 C CA . GLY A 1 208 ? 1.395 11.536 0.548 1.00 91.06 208 GLY A CA 1
ATOM 1701 C C . GLY A 1 208 ? 2.399 12.108 -0.458 1.00 91.06 208 GLY A C 1
ATOM 1702 O O . GLY A 1 208 ? 3.211 12.943 -0.060 1.00 91.06 208 GLY A O 1
ATOM 1703 N N . ASP A 1 209 ? 2.354 11.697 -1.726 1.00 90.19 209 ASP A N 1
ATOM 1704 C CA . ASP A 1 209 ? 3.170 12.284 -2.796 1.00 90.19 209 ASP A CA 1
ATOM 1705 C C . ASP A 1 209 ? 2.535 13.571 -3.370 1.00 90.19 209 ASP A C 1
ATOM 1707 O O . ASP A 1 209 ? 1.362 13.877 -3.161 1.00 90.19 209 ASP A O 1
ATOM 1711 N N . GLU A 1 210 ? 3.304 14.335 -4.148 1.00 87.94 210 GLU A N 1
ATOM 1712 C CA . GLU A 1 210 ? 2.793 15.498 -4.887 1.00 87.94 210 GLU A CA 1
ATOM 1713 C C . GLU A 1 210 ? 2.088 15.084 -6.193 1.00 87.94 210 GLU A C 1
ATOM 1715 O O . GLU A 1 210 ? 2.435 14.075 -6.808 1.00 87.94 210 GLU A O 1
ATOM 1720 N N . TRP A 1 211 ? 1.133 15.898 -6.660 1.00 75.94 211 TRP A N 1
ATOM 1721 C CA . TRP A 1 211 ? 0.258 15.591 -7.809 1.00 75.94 211 TRP A CA 1
ATOM 1722 C C . TRP A 1 211 ? 0.993 15.171 -9.094 1.00 75.94 211 TRP A C 1
ATOM 1724 O O . TRP A 1 211 ? 0.494 14.330 -9.841 1.00 75.94 211 TRP A O 1
ATOM 1734 N N . ASP A 1 212 ? 2.187 15.705 -9.341 1.00 73.31 212 ASP A N 1
ATOM 1735 C CA . ASP A 1 212 ? 2.945 15.454 -10.573 1.00 73.31 212 ASP A CA 1
ATOM 1736 C C . ASP A 1 212 ? 3.999 14.340 -10.433 1.00 73.31 212 ASP A C 1
ATOM 1738 O O . ASP A 1 212 ? 4.774 14.091 -11.362 1.00 73.31 212 ASP A O 1
ATOM 1742 N N . MET A 1 213 ? 4.042 13.638 -9.295 1.00 75.50 213 MET A N 1
ATOM 1743 C CA . MET A 1 213 ? 5.010 12.566 -9.050 1.00 75.50 213 MET A CA 1
ATOM 1744 C C . MET A 1 213 ? 4.598 11.281 -9.768 1.00 75.50 213 MET A C 1
ATOM 1746 O O . MET A 1 213 ? 4.105 10.321 -9.181 1.00 75.50 213 MET A O 1
ATOM 1750 N N . LE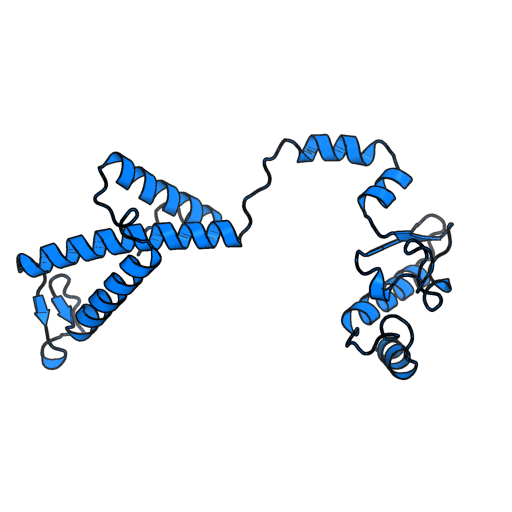U A 1 214 ? 4.843 11.251 -11.075 1.00 71.62 214 LEU A N 1
ATOM 1751 C CA . LEU A 1 214 ? 4.645 10.089 -11.941 1.00 71.62 214 LEU A CA 1
ATOM 1752 C C . LEU A 1 214 ? 5.964 9.391 -12.275 1.00 71.62 214 LEU A C 1
ATOM 1754 O O . LEU A 1 214 ? 6.044 8.712 -13.298 1.00 71.62 214 LEU A O 1
ATOM 1758 N N . ASP A 1 215 ? 7.015 9.567 -11.474 1.00 73.06 215 ASP A N 1
ATOM 1759 C CA . ASP A 1 215 ? 8.256 8.821 -11.672 1.00 73.06 215 ASP A CA 1
ATOM 1760 C C . ASP A 1 215 ? 7.971 7.325 -11.518 1.00 73.06 215 ASP A C 1
ATOM 1762 O O . ASP A 1 215 ? 7.343 6.883 -10.547 1.00 73.06 215 ASP A O 1
ATOM 1766 N N . THR A 1 216 ? 8.370 6.565 -12.541 1.00 67.25 216 THR A N 1
ATOM 1767 C CA . THR A 1 216 ? 8.205 5.113 -12.599 1.00 67.25 216 THR A CA 1
ATOM 1768 C C . THR A 1 216 ? 9.451 4.424 -13.087 1.00 67.25 216 THR A C 1
ATOM 1770 O O . THR A 1 216 ? 9.924 4.832 -14.176 1.00 67.25 216 THR A O 1
#

Secondary structure (DSSP, 8-state):
-HHHHHHHHTT-TTSSSSS--HHHHHHHHHHHHHHHH---TT--EEEE-S-HHHHBPSSS-TTSBPGGGGGG-BTTTEEEES-HHHHHHHH-TTHHHHHHHHHTTSPPPPPHHHHHHHHHHHHHHHHHHHHHHHHHHHHTTSSEEE-GGG--SSS--TTEEEHHHHHHHHHHHHHHHHHH-GGGS----HHHHHHHHHHHHHHHHHHT--TT----

Radius of gyration: 29.99 Å; chains: 1; bounding box: 64×38×78 Å

pLDDT: mean 86.37, std 11.29, range [47.94, 97.75]

Sequence (216 aa):
MMRVTTRALTKRAPFHRDKNSAPDALIIEAYADLIGGDTGKKNQFALVTHNYRDFSAVNTDRRQPHPDLADLFSDEKSTYWLSLPDLLASIDEDLLPNHDLEFQGWDESRRLSEIVDAEHFLYLQVWYNRHWNRRVAIDKGKIKIVPEAEYDRTTYRADQILDSTWEGALAAAKRTEDELGEDNIGPWDDFEWGMINGKLSALRWVLGDEWDMLDT

Foldseek 3Di:
DVVLVVCCVVCHFLNVDVDDCSVVSVVLVVLLVVLVVDPDQQAAEEDEALPLVGFADDPDPSLHGHPSSNVVDDPRHYHYYPDPLVVVCVVPVVPVVVVCVVVVVDDPDDDPVVLVVLLVLLLLLLLLVVLVVVVVCVVVQQADADEPVPDDPVDDDPRYDHPVVNVVSVVSNVVSCVVNDPVSNDDDDPVRNVVSLQSNLVSVVVVPDHSPPSDD